Protein AF-A0A1Q6M699-F1 (afdb_monomer_lite)

Sequence (373 aa):
MNTDYIDGIIKIFITNIFIYTVFFRINNEEKSKIKIIIESFLASVLYICTKQYLNDNIFLKVLLSYIGQTIIQKCFQRDKKKSIIVSNLLANALVYTLYCISLFIELLPKILLNTKYQTIDLIITLLIETVMLTVIFRTRRVRYGVEFLKNKMDNDYFEIIVLNISALVIFAYCIYGSAPQYIITNSFVVLILSVIIMIIMIQKTLTLYYKQKLLAKNIEDYKSEIALKDAQIKSLSDEKYKISKLNHEFYNRQKALIHKVEEITSMNTEIADELDLSKQINDLTKEYTDKAQEIKTLDKLPTTGIVEIDDMFKYMQSECDSKKIQFNLKINGNIYHMINNKIPQSRLVTLIGDHLEMRLLQLILAIILSRVY

Structure (mmCIF, N/CA/C/O backbone):
data_AF-A0A1Q6M699-F1
#
_entry.id   AF-A0A1Q6M699-F1
#
loop_
_atom_site.group_PDB
_atom_site.id
_atom_site.type_symbol
_atom_site.label_atom_id
_atom_site.label_alt_id
_atom_site.label_comp_id
_atom_site.label_asym_id
_atom_site.label_entity_id
_atom_site.label_seq_id
_atom_site.pdbx_PDB_ins_code
_atom_site.Cartn_x
_atom_site.Cartn_y
_atom_site.Cartn_z
_atom_site.occupancy
_atom_site.B_iso_or_equiv
_atom_site.auth_seq_id
_atom_site.auth_comp_id
_atom_site.auth_asym_id
_atom_site.auth_atom_id
_atom_site.pdbx_PDB_model_num
ATOM 1 N N . MET A 1 1 ? 24.689 10.126 -40.852 1.00 51.88 1 MET A N 1
ATOM 2 C CA . MET A 1 1 ? 23.941 9.985 -39.584 1.00 51.88 1 MET A CA 1
ATOM 3 C C . MET A 1 1 ? 24.115 8.539 -39.156 1.00 51.88 1 MET A C 1
ATOM 5 O O . MET A 1 1 ? 23.747 7.671 -39.933 1.00 51.88 1 MET A O 1
ATOM 9 N N . ASN A 1 2 ? 24.819 8.283 -38.049 1.00 60.72 2 ASN A N 1
ATOM 10 C CA . ASN A 1 2 ? 25.231 6.925 -37.668 1.00 60.72 2 ASN A CA 1
ATOM 11 C C . ASN A 1 2 ? 23.986 6.041 -37.494 1.00 60.72 2 ASN A C 1
ATOM 13 O O . ASN A 1 2 ? 23.050 6.468 -36.814 1.00 60.72 2 ASN A O 1
ATOM 17 N N . THR A 1 3 ? 23.957 4.853 -38.101 1.00 66.56 3 THR A N 1
ATOM 18 C CA . THR A 1 3 ? 22.849 3.881 -37.994 1.00 66.56 3 THR A CA 1
ATOM 19 C C . THR A 1 3 ? 22.457 3.631 -36.534 1.00 66.56 3 THR A C 1
ATOM 21 O O . THR A 1 3 ? 21.278 3.650 -36.196 1.00 66.56 3 THR A O 1
ATOM 24 N N . ASP A 1 4 ? 23.442 3.612 -35.636 1.00 70.56 4 ASP A N 1
ATOM 25 C CA . ASP A 1 4 ? 23.266 3.450 -34.188 1.00 70.56 4 ASP A CA 1
ATOM 26 C C . ASP A 1 4 ? 22.433 4.563 -33.529 1.00 70.56 4 ASP A C 1
ATOM 28 O O . ASP A 1 4 ? 21.757 4.355 -32.517 1.00 70.56 4 ASP A O 1
ATOM 32 N N . TYR A 1 5 ? 22.476 5.780 -34.079 1.00 76.88 5 TYR A N 1
ATOM 33 C CA . TYR A 1 5 ? 21.707 6.907 -33.556 1.00 76.88 5 TYR A CA 1
ATOM 34 C C . TYR A 1 5 ? 20.224 6.777 -33.911 1.00 76.88 5 TYR A C 1
ATOM 36 O O . TYR A 1 5 ? 19.365 7.066 -33.076 1.00 76.88 5 TYR A O 1
ATOM 44 N N . ILE A 1 6 ? 19.937 6.309 -35.128 1.00 79.44 6 ILE A N 1
ATOM 45 C CA . ILE A 1 6 ? 18.578 6.052 -35.616 1.00 79.44 6 ILE A CA 1
ATOM 46 C C . ILE A 1 6 ? 17.965 4.887 -34.830 1.00 79.44 6 ILE A C 1
ATOM 48 O O . ILE A 1 6 ? 16.869 5.031 -34.286 1.00 79.44 6 ILE A O 1
ATOM 52 N N . ASP A 1 7 ? 18.713 3.796 -34.663 1.00 81.50 7 ASP A N 1
ATOM 53 C CA . ASP A 1 7 ? 18.290 2.616 -33.898 1.00 81.50 7 ASP A CA 1
ATOM 54 C C . ASP A 1 7 ? 17.991 2.962 -32.433 1.00 81.50 7 ASP A C 1
ATOM 56 O O . ASP A 1 7 ? 16.983 2.532 -31.864 1.00 81.50 7 ASP A O 1
ATOM 60 N N . GLY A 1 8 ? 18.816 3.825 -31.831 1.00 80.06 8 GLY A N 1
ATOM 61 C CA . GLY A 1 8 ? 18.573 4.350 -30.491 1.00 80.06 8 GLY A CA 1
ATOM 62 C C . GLY A 1 8 ? 17.248 5.110 -30.379 1.00 80.06 8 GLY A C 1
ATOM 63 O O . GLY A 1 8 ? 16.494 4.870 -29.437 1.00 80.06 8 GLY A O 1
ATOM 64 N N . ILE A 1 9 ? 16.943 6.000 -31.331 1.00 84.19 9 ILE A N 1
ATOM 65 C CA . ILE A 1 9 ? 15.691 6.780 -31.341 1.00 84.19 9 ILE A CA 1
ATOM 66 C C . ILE A 1 9 ? 14.475 5.863 -31.489 1.00 84.19 9 ILE A C 1
ATOM 68 O O . ILE A 1 9 ? 13.507 6.010 -30.738 1.00 84.19 9 ILE A O 1
ATOM 72 N N . ILE A 1 10 ? 14.538 4.908 -32.422 1.00 85.25 10 ILE A N 1
ATOM 73 C CA . ILE A 1 10 ? 13.4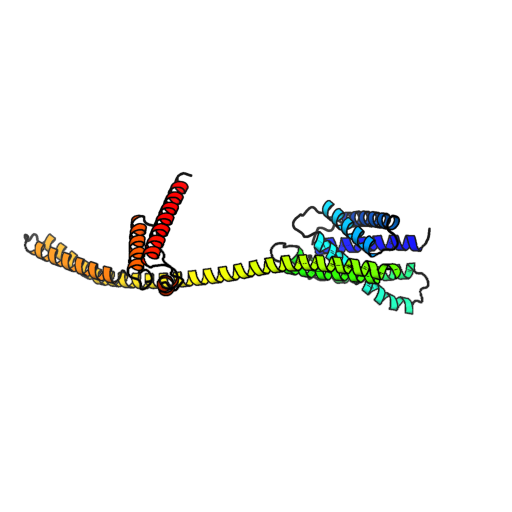63 3.941 -32.670 1.00 85.25 10 ILE A CA 1
ATOM 74 C C . ILE A 1 10 ? 13.169 3.146 -31.397 1.00 85.25 10 ILE A C 1
ATOM 76 O O . ILE A 1 10 ? 12.013 3.069 -30.976 1.00 85.25 10 ILE A O 1
ATOM 80 N N . LYS A 1 11 ? 14.214 2.633 -30.735 1.00 86.94 11 LYS A N 1
ATOM 81 C CA . LYS A 1 11 ? 14.083 1.910 -29.467 1.00 86.94 11 LYS A CA 1
ATOM 82 C C . LYS A 1 11 ? 13.366 2.743 -28.411 1.00 86.94 11 LYS A C 1
ATOM 84 O O . LYS A 1 11 ? 12.367 2.295 -27.866 1.00 86.94 11 LYS A O 1
ATOM 89 N N . ILE A 1 12 ? 13.842 3.960 -28.142 1.00 87.31 12 ILE A N 1
ATOM 90 C CA . ILE A 1 12 ? 13.275 4.828 -27.096 1.00 87.31 12 ILE A CA 1
ATOM 91 C C . ILE A 1 12 ? 11.797 5.118 -27.371 1.00 87.31 12 ILE A C 1
ATOM 93 O O . ILE A 1 12 ? 10.972 5.059 -26.461 1.00 87.31 12 ILE A O 1
ATOM 97 N N . PHE A 1 13 ? 11.452 5.404 -28.627 1.00 88.56 13 PHE A N 1
ATOM 98 C CA . PHE A 1 13 ? 10.076 5.672 -29.025 1.00 88.56 13 PHE A CA 1
ATOM 99 C C . PHE A 1 13 ? 9.157 4.468 -28.826 1.00 88.56 13 PHE A C 1
ATOM 101 O O . PHE A 1 13 ? 8.094 4.611 -28.221 1.00 88.56 13 PHE A O 1
ATOM 108 N N . ILE A 1 14 ? 9.581 3.280 -29.252 1.00 89.19 14 ILE A N 1
ATOM 109 C CA . ILE A 1 14 ? 8.788 2.056 -29.097 1.00 89.19 14 ILE A CA 1
ATOM 110 C C . ILE A 1 14 ? 8.664 1.663 -27.618 1.00 89.19 14 ILE A C 1
ATOM 112 O O . ILE A 1 14 ? 7.561 1.369 -27.156 1.00 89.19 14 ILE A O 1
ATOM 116 N N . THR A 1 15 ? 9.746 1.749 -26.839 1.00 89.25 15 THR A N 1
ATOM 117 C CA . THR A 1 15 ? 9.709 1.487 -25.393 1.00 89.25 15 THR A CA 1
ATOM 118 C C . THR A 1 15 ? 8.752 2.443 -24.674 1.00 89.25 15 THR A C 1
ATOM 120 O O . THR A 1 15 ? 7.958 2.002 -23.845 1.00 89.25 15 THR A O 1
ATOM 123 N N . ASN A 1 16 ? 8.744 3.736 -25.023 1.00 90.75 16 ASN A N 1
ATOM 124 C CA . ASN A 1 16 ? 7.780 4.686 -24.463 1.00 90.75 16 ASN A CA 1
ATOM 125 C C . ASN A 1 16 ? 6.332 4.316 -24.834 1.00 90.75 16 ASN A C 1
ATOM 127 O O . ASN A 1 16 ? 5.472 4.313 -23.953 1.00 90.75 16 ASN A O 1
ATOM 131 N N . ILE A 1 17 ? 6.061 3.909 -26.083 1.00 90.56 17 ILE A N 1
ATOM 132 C CA . ILE A 1 17 ? 4.732 3.414 -26.490 1.00 90.56 17 ILE A CA 1
ATOM 133 C C . ILE A 1 17 ? 4.290 2.236 -25.616 1.00 90.56 17 ILE A C 1
ATOM 135 O O . ILE A 1 17 ? 3.132 2.195 -25.181 1.00 90.56 17 ILE A O 1
ATOM 139 N N . PHE A 1 18 ? 5.188 1.293 -25.324 1.00 91.62 18 PHE A N 1
ATOM 140 C CA . PHE A 1 18 ? 4.887 0.173 -24.433 1.00 91.62 18 PHE A CA 1
ATOM 141 C C . PHE A 1 18 ? 4.589 0.639 -23.008 1.00 91.62 18 PHE A C 1
ATOM 143 O O . PHE A 1 18 ? 3.558 0.243 -22.462 1.00 91.62 18 PHE A O 1
ATOM 150 N N . ILE A 1 19 ? 5.405 1.532 -22.438 1.00 91.00 19 ILE A N 1
ATOM 151 C CA . ILE A 1 19 ? 5.210 2.069 -21.079 1.00 91.00 19 ILE A CA 1
ATOM 152 C C . ILE A 1 19 ? 3.838 2.735 -20.953 1.00 91.00 19 ILE A C 1
ATOM 154 O O . ILE A 1 19 ? 3.061 2.381 -20.065 1.00 91.00 19 ILE A O 1
ATOM 158 N N . TYR A 1 20 ? 3.487 3.639 -21.869 1.00 89.31 20 TYR A N 1
ATOM 159 C CA . TYR A 1 20 ? 2.192 4.320 -21.835 1.00 89.31 20 TYR A CA 1
ATOM 160 C C . TYR A 1 20 ? 1.025 3.355 -22.084 1.00 89.31 20 TYR A C 1
ATOM 162 O O . TYR A 1 20 ? -0.012 3.441 -21.423 1.00 89.31 20 TYR A O 1
ATOM 170 N N . THR A 1 21 ? 1.189 2.368 -22.970 1.00 88.31 21 THR A N 1
ATOM 171 C CA . THR A 1 21 ? 0.163 1.336 -23.194 1.00 88.31 21 THR A CA 1
ATOM 172 C C . THR A 1 21 ? -0.094 0.510 -21.932 1.00 88.31 21 THR A C 1
ATOM 174 O O . THR A 1 21 ? -1.255 0.268 -21.585 1.00 88.31 21 THR A O 1
ATOM 177 N N . VAL A 1 22 ? 0.969 0.095 -21.234 1.00 88.38 22 VAL A N 1
ATOM 178 C CA . VAL A 1 22 ? 0.886 -0.607 -19.946 1.00 88.38 22 VAL A CA 1
ATOM 179 C C . VAL A 1 22 ? 0.222 0.293 -18.902 1.00 88.38 22 VAL A C 1
ATOM 181 O O . VAL A 1 22 ? -0.727 -0.143 -18.252 1.00 88.38 22 VAL A O 1
ATOM 184 N N . PHE A 1 23 ? 0.637 1.556 -18.796 1.00 87.75 23 PHE A N 1
ATOM 185 C CA . PHE A 1 23 ? 0.105 2.529 -17.840 1.00 87.75 23 PHE A CA 1
ATOM 186 C C . PHE A 1 23 ? -1.418 2.707 -17.951 1.00 87.75 23 PHE A C 1
ATOM 188 O O . PHE A 1 23 ? -2.145 2.495 -16.976 1.00 87.75 23 PHE A O 1
ATOM 195 N N . PHE A 1 24 ? -1.932 3.024 -19.145 1.00 83.69 24 PHE A N 1
ATOM 196 C CA . PHE A 1 24 ? -3.375 3.200 -19.352 1.00 83.69 24 PHE A CA 1
ATOM 197 C C . PHE A 1 24 ? -4.156 1.903 -19.124 1.00 83.69 24 PHE A C 1
ATOM 199 O O . PHE A 1 24 ? -5.284 1.925 -18.624 1.00 83.69 24 PHE A O 1
ATOM 206 N N . ARG A 1 25 ? -3.560 0.754 -19.470 1.00 82.94 25 ARG A N 1
ATOM 207 C CA . ARG A 1 25 ? -4.189 -0.559 -19.296 1.00 82.94 25 ARG A CA 1
ATOM 208 C C . ARG A 1 25 ? -4.312 -0.940 -17.824 1.00 82.94 25 ARG A C 1
ATOM 210 O O . ARG A 1 25 ? -5.385 -1.373 -17.413 1.00 82.94 25 ARG A O 1
ATOM 217 N N . ILE A 1 26 ? -3.248 -0.753 -17.048 1.00 83.56 26 ILE A N 1
ATOM 218 C CA . ILE A 1 26 ? -3.215 -1.019 -15.607 1.00 83.56 26 ILE A CA 1
ATOM 219 C C . ILE A 1 26 ? -4.223 -0.125 -14.870 1.00 83.56 26 ILE A C 1
ATOM 221 O O . ILE A 1 26 ? -4.931 -0.609 -13.987 1.00 83.56 26 ILE A O 1
ATOM 225 N N . ASN A 1 27 ? -4.363 1.134 -15.290 1.00 78.62 27 ASN A N 1
ATOM 226 C CA . ASN A 1 27 ? -5.304 2.085 -14.699 1.00 78.62 27 ASN A CA 1
ATOM 227 C C . ASN A 1 27 ? -6.757 1.941 -15.181 1.00 78.62 27 ASN A C 1
ATOM 229 O O . ASN A 1 27 ? -7.629 2.639 -14.665 1.00 78.62 27 ASN A O 1
ATOM 233 N N . ASN A 1 28 ? -7.054 1.042 -16.126 1.00 76.44 28 ASN A N 1
ATOM 234 C CA . ASN A 1 28 ? -8.383 0.881 -16.732 1.00 76.44 28 ASN A CA 1
ATOM 235 C C . ASN A 1 28 ? -8.992 2.203 -17.240 1.00 76.44 28 ASN A C 1
ATOM 237 O O . ASN A 1 28 ? -10.164 2.487 -16.996 1.00 76.44 28 ASN A O 1
ATOM 241 N N . GLU A 1 29 ? -8.187 3.042 -17.886 1.00 70.56 29 GLU A N 1
ATOM 242 C CA . GLU A 1 29 ? -8.665 4.285 -18.499 1.00 70.56 29 GLU A CA 1
ATOM 243 C C . GLU A 1 29 ? -9.020 4.077 -19.971 1.00 70.56 29 GLU A C 1
ATOM 245 O O . GLU A 1 29 ? -8.479 3.189 -20.641 1.00 70.56 29 GLU A O 1
ATOM 250 N N . GLU A 1 30 ? -9.954 4.886 -20.477 1.00 63.41 30 GLU A N 1
ATOM 251 C CA . GLU A 1 30 ? -10.364 4.814 -21.876 1.00 63.41 30 GLU A CA 1
ATOM 252 C C . GLU A 1 30 ? -9.170 5.062 -22.802 1.00 63.41 30 GLU A C 1
ATOM 254 O O . GLU A 1 30 ? -8.515 6.108 -22.782 1.00 63.41 30 GLU A O 1
ATOM 259 N N . LYS A 1 31 ? -8.888 4.056 -23.632 1.00 61.72 31 LYS A N 1
ATOM 260 C CA . LYS A 1 31 ? -7.754 4.032 -24.553 1.00 61.72 31 LYS A CA 1
ATOM 261 C C . LYS A 1 31 ? -7.980 4.975 -25.727 1.00 61.72 31 LYS A C 1
ATOM 263 O O . LYS A 1 31 ? -8.307 4.538 -26.830 1.00 61.72 31 LYS A O 1
ATOM 268 N N . SER A 1 32 ? -7.713 6.258 -25.552 1.00 71.81 32 SER A N 1
ATOM 269 C CA . SER A 1 32 ? -7.477 7.114 -26.714 1.00 71.81 32 SER A CA 1
ATOM 270 C C . SER A 1 32 ? -6.082 6.815 -27.274 1.00 71.81 32 SER A C 1
ATOM 272 O O . SER A 1 32 ? -5.084 7.299 -26.745 1.00 71.81 32 SER A O 1
ATOM 274 N N . LYS A 1 33 ? -6.014 6.011 -28.348 1.00 77.88 33 LYS A N 1
ATOM 275 C CA . LYS A 1 33 ? -4.760 5.661 -29.052 1.00 77.88 33 LYS A CA 1
ATOM 276 C C . LYS A 1 33 ? -3.923 6.903 -29.396 1.00 77.88 33 LYS A C 1
ATOM 278 O O . LYS A 1 33 ? -2.704 6.864 -29.314 1.00 77.88 33 LYS A O 1
ATOM 283 N N . ILE A 1 34 ? -4.596 8.012 -29.708 1.00 79.50 34 ILE A N 1
ATOM 284 C CA . ILE A 1 34 ? -3.983 9.309 -30.021 1.00 79.50 34 ILE A CA 1
ATOM 285 C C . ILE A 1 34 ? -3.213 9.878 -28.818 1.00 79.50 34 ILE A C 1
ATOM 287 O O . ILE A 1 34 ? -2.086 10.328 -28.993 1.00 79.50 34 ILE A O 1
ATOM 291 N N . LYS A 1 35 ? -3.761 9.809 -27.593 1.00 81.19 35 LYS A N 1
ATOM 292 C CA . LYS A 1 35 ? -3.060 10.307 -26.394 1.00 81.19 35 LYS A CA 1
ATOM 293 C C . LYS A 1 35 ? -1.784 9.520 -26.118 1.00 81.19 35 LYS A C 1
ATOM 295 O O . LYS A 1 35 ? -0.752 10.132 -25.889 1.00 81.19 35 LYS A O 1
ATOM 300 N N . ILE A 1 36 ? -1.829 8.190 -26.245 1.00 85.38 36 ILE A N 1
ATOM 301 C CA . ILE A 1 36 ? -0.649 7.326 -26.065 1.00 85.38 36 ILE A CA 1
ATOM 302 C C . ILE A 1 36 ? 0.476 7.745 -27.015 1.00 85.38 36 ILE A C 1
ATOM 304 O O . ILE A 1 36 ? 1.623 7.864 -26.594 1.00 85.38 36 ILE A O 1
ATOM 308 N N . ILE A 1 37 ? 0.151 7.991 -28.287 1.00 86.94 37 ILE A N 1
ATOM 309 C CA . ILE A 1 37 ? 1.139 8.388 -29.297 1.00 86.94 37 ILE A CA 1
ATOM 310 C C . ILE A 1 37 ? 1.732 9.766 -28.970 1.00 86.94 37 ILE A C 1
ATOM 312 O O . ILE A 1 37 ? 2.950 9.921 -29.016 1.00 86.94 37 ILE A O 1
ATOM 316 N N . ILE A 1 38 ? 0.898 10.744 -28.597 1.00 87.38 38 ILE A N 1
ATOM 317 C CA . ILE A 1 38 ? 1.351 12.099 -28.238 1.00 87.38 38 ILE A CA 1
ATOM 318 C C . ILE A 1 38 ? 2.252 12.067 -26.997 1.00 87.38 38 ILE A C 1
ATOM 320 O O . ILE A 1 38 ? 3.333 12.653 -27.007 1.00 87.38 38 ILE A O 1
ATOM 324 N N . GLU A 1 39 ? 1.839 11.360 -25.944 1.00 86.44 39 GLU A N 1
ATOM 325 C CA . GLU A 1 39 ? 2.613 11.229 -24.705 1.00 86.44 39 GLU A CA 1
ATOM 326 C C . GLU A 1 39 ? 3.952 10.523 -24.951 1.00 86.44 39 GLU A C 1
ATOM 328 O O . GLU A 1 39 ? 4.990 10.980 -24.471 1.00 86.44 39 GLU A O 1
ATOM 333 N N . SER A 1 40 ? 3.953 9.469 -25.775 1.00 88.50 40 SER A N 1
ATOM 334 C CA . SER A 1 40 ? 5.175 8.746 -26.150 1.00 88.50 40 SER A CA 1
ATOM 335 C C . SER A 1 40 ? 6.132 9.619 -26.957 1.00 88.50 40 SER A C 1
ATOM 337 O O . SER A 1 40 ? 7.338 9.589 -26.723 1.00 88.50 40 SER A O 1
ATOM 339 N N . PHE A 1 41 ? 5.606 10.428 -27.879 1.00 89.31 41 PHE A N 1
ATOM 340 C CA . PHE A 1 41 ? 6.406 11.369 -28.656 1.00 89.31 41 PHE A CA 1
ATOM 341 C C . PHE A 1 41 ? 7.055 12.430 -27.759 1.00 89.31 41 PHE A C 1
ATOM 343 O O . PHE A 1 41 ? 8.269 12.620 -27.821 1.00 89.31 41 PHE A O 1
ATOM 350 N N . LEU A 1 42 ? 6.277 13.061 -26.871 1.00 88.44 42 LEU A N 1
ATOM 351 C CA . LEU A 1 42 ? 6.786 14.045 -25.909 1.00 88.44 42 LEU A CA 1
ATOM 352 C C . LEU A 1 42 ? 7.867 13.444 -24.999 1.00 88.44 42 LEU A C 1
ATOM 354 O O . LEU A 1 42 ? 8.921 14.052 -24.813 1.00 88.44 42 LEU A O 1
ATOM 358 N N . ALA A 1 43 ? 7.645 12.235 -24.478 1.00 87.94 43 ALA A N 1
ATOM 359 C CA . ALA A 1 43 ? 8.619 11.543 -23.638 1.00 87.94 43 ALA A CA 1
ATOM 360 C C . ALA A 1 43 ? 9.913 11.203 -24.394 1.00 87.94 43 ALA A C 1
ATOM 362 O O . ALA A 1 43 ? 11.005 11.343 -23.841 1.00 87.94 43 ALA A O 1
ATOM 363 N N . SER A 1 44 ? 9.818 10.804 -25.665 1.00 88.19 44 SER A N 1
ATOM 364 C CA . SER A 1 44 ? 10.993 10.533 -26.498 1.00 88.19 44 SER A CA 1
ATOM 365 C C . SER A 1 44 ? 11.789 11.791 -26.821 1.00 88.19 44 SER A C 1
ATOM 367 O O . SER A 1 44 ? 13.017 11.751 -26.766 1.00 88.19 44 SER A O 1
ATOM 369 N N . VAL A 1 45 ? 11.118 12.912 -27.106 1.00 86.25 45 VAL A N 1
ATOM 370 C CA . VAL A 1 45 ? 11.788 14.206 -27.306 1.00 86.25 45 VAL A CA 1
ATOM 371 C C . VAL A 1 45 ? 12.530 14.614 -26.037 1.00 86.25 45 VAL A C 1
ATOM 373 O O . VAL A 1 45 ? 13.718 14.924 -26.109 1.00 86.25 45 VAL A O 1
ATOM 376 N N . LEU A 1 46 ? 11.879 14.526 -24.870 1.00 85.38 46 LEU A N 1
ATOM 377 C CA . LEU A 1 46 ? 12.536 14.782 -23.587 1.00 85.38 46 LEU A CA 1
ATOM 378 C C . LEU A 1 46 ? 13.768 13.892 -23.411 1.00 85.38 46 LEU A C 1
ATOM 380 O O . LEU A 1 46 ? 14.843 14.405 -23.116 1.00 85.38 46 LEU A O 1
ATOM 384 N N . TYR A 1 47 ? 13.656 12.584 -23.655 1.00 84.19 47 TYR A N 1
ATOM 385 C CA . TYR A 1 47 ? 14.793 11.672 -23.532 1.00 84.19 47 TYR A CA 1
ATOM 386 C C . TYR A 1 47 ? 15.956 12.071 -24.456 1.00 84.19 47 TYR A C 1
ATOM 388 O O . TYR A 1 47 ? 17.106 12.101 -24.016 1.00 84.19 47 TYR A O 1
ATOM 396 N N . ILE A 1 48 ? 15.688 12.414 -25.719 1.00 83.56 48 ILE A N 1
ATOM 397 C CA . ILE A 1 48 ? 16.728 12.835 -26.672 1.00 83.56 48 ILE A CA 1
ATOM 398 C C . ILE A 1 48 ? 17.418 14.116 -26.192 1.00 83.56 48 ILE A C 1
ATOM 400 O O . ILE A 1 48 ? 18.648 14.172 -26.210 1.00 83.56 48 ILE A O 1
ATOM 404 N N . CYS A 1 49 ? 16.661 15.095 -25.688 1.00 80.50 49 CYS A N 1
ATOM 405 C CA . CYS A 1 49 ? 17.232 16.294 -25.075 1.00 80.50 49 CYS A CA 1
ATOM 406 C C . CYS A 1 49 ? 18.146 15.917 -23.900 1.00 80.50 49 CYS A C 1
ATOM 408 O O . CYS A 1 49 ? 19.299 16.333 -23.854 1.00 80.50 49 CYS A O 1
ATOM 410 N N . THR A 1 50 ? 17.693 15.049 -22.988 1.00 78.06 50 THR A N 1
ATOM 411 C CA . THR A 1 50 ? 18.530 14.609 -21.855 1.00 78.06 50 THR A CA 1
ATOM 412 C C . THR A 1 50 ? 19.789 13.864 -22.298 1.00 78.06 50 THR A C 1
ATOM 414 O O . THR A 1 50 ? 20.836 14.023 -21.680 1.00 78.06 50 THR A O 1
ATOM 417 N N . LYS A 1 51 ? 19.728 13.105 -23.401 1.00 77.19 51 LYS A N 1
ATOM 418 C CA . LYS A 1 51 ? 20.883 12.414 -23.989 1.00 77.19 51 LYS A CA 1
ATOM 419 C C . LYS A 1 51 ? 21.932 13.389 -24.535 1.00 77.19 51 LYS A C 1
ATOM 421 O O . LYS A 1 51 ? 23.103 13.032 -24.533 1.00 77.19 51 LYS A O 1
ATOM 426 N N . GLN A 1 52 ? 21.536 14.575 -25.003 1.00 76.75 52 GLN A N 1
ATOM 427 C CA . GLN A 1 52 ? 22.473 15.594 -25.493 1.00 76.75 52 GLN A CA 1
ATOM 428 C C . GLN A 1 52 ? 23.214 16.309 -24.355 1.00 76.75 52 GLN A C 1
ATOM 430 O O . GLN A 1 52 ? 24.379 16.651 -24.521 1.00 76.75 52 GLN A O 1
ATOM 435 N N . TYR A 1 53 ? 22.561 16.513 -23.205 1.00 72.81 53 TYR A N 1
ATOM 436 C CA . TYR A 1 53 ? 23.148 17.222 -22.059 1.00 72.81 53 TYR A CA 1
ATOM 437 C C . TYR A 1 53 ? 23.877 16.311 -21.060 1.00 72.81 53 TYR A C 1
ATOM 439 O O . TYR A 1 53 ? 24.751 16.778 -20.333 1.00 72.81 53 TYR A O 1
ATOM 447 N N . LEU A 1 54 ? 23.513 15.028 -20.983 1.00 69.88 54 LEU A N 1
ATOM 448 C CA . LEU A 1 54 ? 24.091 14.070 -20.040 1.00 69.88 54 LEU A CA 1
ATOM 449 C C . LEU A 1 54 ? 25.041 13.104 -20.764 1.00 69.88 54 LEU A C 1
ATOM 451 O O . LEU A 1 54 ? 24.633 12.430 -21.715 1.00 69.88 54 LEU A O 1
ATOM 455 N N . ASN A 1 55 ? 26.269 12.970 -20.240 1.00 66.19 55 ASN A N 1
ATOM 456 C CA . ASN A 1 55 ? 27.252 11.936 -20.614 1.00 66.19 55 ASN A CA 1
ATOM 457 C C . ASN A 1 55 ? 26.648 10.514 -20.555 1.00 66.19 55 ASN A C 1
ATOM 459 O O . ASN A 1 55 ? 25.499 10.327 -20.162 1.00 66.19 55 ASN A O 1
ATOM 463 N N . ASP A 1 56 ? 27.407 9.470 -20.898 1.00 69.81 56 ASP A N 1
ATOM 464 C CA . ASP A 1 56 ? 26.965 8.058 -20.949 1.00 69.81 56 ASP A CA 1
ATOM 465 C C . ASP A 1 56 ? 26.466 7.431 -19.623 1.00 69.81 56 ASP A C 1
ATOM 467 O O . ASP A 1 56 ? 26.288 6.219 -19.515 1.00 69.81 56 ASP A O 1
ATOM 471 N N . ASN A 1 57 ? 26.138 8.245 -18.617 1.00 77.12 57 ASN A N 1
ATOM 472 C CA . ASN A 1 57 ? 25.471 7.815 -17.400 1.00 77.12 57 ASN A CA 1
ATOM 473 C C . ASN A 1 57 ? 23.990 7.458 -17.653 1.00 77.12 57 ASN A C 1
ATOM 475 O O . ASN A 1 57 ? 23.101 8.313 -17.697 1.00 77.12 57 ASN A O 1
ATOM 479 N N . ILE A 1 58 ? 23.730 6.159 -17.791 1.00 78.56 58 ILE A N 1
ATOM 480 C CA . ILE A 1 58 ? 22.398 5.587 -18.029 1.00 78.56 58 ILE A CA 1
ATOM 481 C C . ILE A 1 58 ? 21.452 5.787 -16.843 1.00 78.56 58 ILE A C 1
ATOM 483 O O . ILE A 1 58 ? 20.268 6.041 -17.058 1.00 78.56 58 ILE A O 1
ATOM 487 N N . PHE A 1 59 ? 21.956 5.752 -15.608 1.00 78.56 59 PHE A N 1
ATOM 488 C CA . PHE A 1 59 ? 21.130 5.932 -14.414 1.00 78.56 59 PHE A CA 1
ATOM 489 C C . PHE A 1 59 ? 20.444 7.306 -14.400 1.00 78.56 59 PHE A C 1
ATOM 491 O O . PHE A 1 59 ? 19.228 7.395 -14.231 1.00 78.56 59 PHE A O 1
ATOM 498 N N . LEU A 1 60 ? 21.205 8.376 -14.655 1.00 79.56 60 LEU A N 1
ATOM 499 C CA . LEU A 1 60 ? 20.662 9.738 -14.707 1.00 79.56 60 LEU A CA 1
ATOM 500 C C . LEU A 1 60 ? 19.656 9.916 -15.850 1.00 79.56 60 LEU A C 1
ATOM 502 O O . LEU A 1 60 ? 18.630 10.570 -15.662 1.00 79.56 60 LEU A O 1
ATOM 506 N N . LYS A 1 61 ? 19.912 9.296 -17.010 1.00 82.62 61 LYS A N 1
ATOM 507 C CA . LYS A 1 61 ? 18.993 9.322 -18.160 1.00 82.62 61 LYS A CA 1
ATOM 508 C C . LYS A 1 61 ? 17.658 8.661 -17.815 1.00 82.62 61 LYS A C 1
ATOM 510 O O . LYS A 1 61 ? 16.609 9.257 -18.047 1.00 82.62 61 LYS A O 1
ATOM 515 N N . VAL A 1 62 ? 17.686 7.473 -17.205 1.00 83.44 62 VAL A N 1
ATOM 516 C CA . VAL A 1 62 ? 16.469 6.759 -16.785 1.00 83.44 62 VAL A CA 1
ATOM 517 C C . VAL A 1 62 ? 15.710 7.558 -15.724 1.00 83.44 62 VAL A C 1
ATOM 519 O O . VAL A 1 62 ? 14.511 7.781 -15.885 1.00 83.44 62 VAL A O 1
ATOM 522 N N . LEU A 1 63 ? 16.393 8.074 -14.696 1.00 84.00 63 LEU A N 1
ATOM 523 C CA . LEU A 1 63 ? 15.767 8.862 -13.629 1.00 84.00 63 LEU A CA 1
ATOM 524 C C . LEU A 1 63 ? 15.059 10.113 -14.174 1.00 84.00 63 LEU A C 1
ATOM 526 O O . LEU A 1 63 ? 13.895 10.363 -13.858 1.00 84.00 63 LEU A O 1
ATOM 530 N N . LEU A 1 64 ? 15.742 10.886 -15.021 1.00 84.62 64 LEU A N 1
ATOM 531 C CA . LEU A 1 64 ? 15.192 12.118 -15.578 1.00 84.62 64 LEU A CA 1
ATOM 532 C C . LEU A 1 64 ? 14.048 11.833 -16.560 1.00 84.62 64 LEU A C 1
ATOM 534 O O . LEU A 1 64 ? 13.040 12.542 -16.552 1.00 84.62 64 LEU A O 1
ATOM 538 N N . SER A 1 65 ? 14.156 10.755 -17.344 1.00 85.56 65 SER A N 1
ATOM 539 C CA . SER A 1 65 ? 13.076 10.303 -18.225 1.00 85.56 65 SER A CA 1
ATOM 540 C C . SER A 1 65 ? 11.831 9.875 -17.446 1.00 85.56 65 SER A C 1
ATOM 542 O O . SER A 1 65 ? 10.725 10.260 -17.815 1.00 85.56 65 SER A O 1
ATOM 544 N N . TYR A 1 66 ? 12.000 9.179 -16.318 1.00 87.62 66 TYR A N 1
ATOM 545 C CA . TYR A 1 66 ? 10.901 8.789 -15.442 1.00 87.62 66 TYR A CA 1
ATOM 546 C C . TYR A 1 66 ? 10.194 10.016 -14.855 1.00 87.62 66 TYR A C 1
ATOM 548 O O . TYR A 1 66 ? 8.969 10.123 -14.933 1.00 87.62 66 TYR A O 1
ATOM 556 N N . ILE A 1 67 ? 10.954 10.984 -14.326 1.00 86.50 67 ILE A N 1
ATOM 557 C CA . ILE A 1 67 ? 10.397 12.241 -13.805 1.00 86.50 67 ILE A CA 1
ATOM 558 C C . ILE A 1 67 ? 9.615 12.962 -14.914 1.00 86.50 67 ILE A C 1
ATOM 560 O O . ILE A 1 67 ? 8.455 13.323 -14.711 1.00 86.50 67 ILE A O 1
ATOM 564 N N . GLY A 1 68 ? 10.194 13.093 -16.111 1.00 86.38 68 GLY A N 1
ATOM 565 C CA . GLY A 1 68 ? 9.525 13.690 -17.269 1.00 86.38 68 GLY A CA 1
ATOM 566 C C . GLY A 1 68 ? 8.221 12.979 -17.649 1.00 86.38 68 GLY A C 1
ATOM 567 O O . GLY A 1 68 ? 7.189 13.633 -17.805 1.00 86.38 68 GLY A O 1
ATOM 568 N N . GLN A 1 69 ? 8.229 11.644 -17.714 1.00 88.75 69 GLN A N 1
ATOM 569 C CA . GLN A 1 69 ? 7.035 10.838 -17.989 1.00 88.75 69 GLN A CA 1
ATOM 570 C C . GLN A 1 69 ? 5.933 11.080 -16.950 1.00 88.75 69 GLN A C 1
ATOM 572 O O . GLN A 1 69 ? 4.777 11.261 -17.330 1.00 88.75 69 GLN A O 1
ATOM 577 N N . THR A 1 70 ? 6.272 11.140 -15.653 1.00 87.06 70 THR A N 1
ATOM 578 C CA . THR A 1 70 ? 5.272 11.392 -14.597 1.00 87.06 70 THR A CA 1
ATOM 579 C C . THR A 1 70 ? 4.630 12.776 -14.713 1.00 87.06 70 THR A C 1
ATOM 581 O O . THR A 1 70 ? 3.431 12.914 -14.463 1.00 87.06 70 THR A O 1
ATOM 584 N N . ILE A 1 71 ? 5.393 13.796 -15.126 1.00 87.19 71 ILE A N 1
ATOM 585 C CA . ILE A 1 71 ? 4.878 15.152 -15.366 1.00 87.19 71 ILE A CA 1
ATOM 586 C C . ILE A 1 71 ? 3.922 15.141 -16.560 1.00 87.19 71 ILE A C 1
ATOM 588 O O . ILE A 1 71 ? 2.802 15.635 -16.439 1.00 87.19 71 ILE A O 1
ATOM 592 N N . ILE A 1 72 ? 4.325 14.526 -17.680 1.00 87.06 72 ILE A N 1
ATOM 593 C CA . ILE A 1 72 ? 3.479 14.389 -18.875 1.00 87.06 72 ILE A CA 1
ATOM 594 C C . ILE A 1 72 ? 2.158 13.697 -18.512 1.00 87.06 72 ILE A C 1
ATOM 596 O O . ILE A 1 72 ? 1.091 14.232 -18.800 1.00 87.06 72 ILE A O 1
ATOM 600 N N . GLN A 1 73 ? 2.206 12.562 -17.811 1.00 85.50 73 GLN A N 1
ATOM 601 C CA . GLN A 1 73 ? 0.999 11.825 -17.412 1.00 85.50 73 GLN A CA 1
ATOM 602 C C . GLN A 1 73 ? 0.082 12.674 -16.534 1.00 85.50 73 GLN A C 1
ATOM 604 O O . GLN A 1 73 ? -1.124 12.732 -16.762 1.00 85.50 73 GLN A O 1
ATOM 609 N N . LYS A 1 74 ? 0.649 13.413 -15.576 1.00 83.38 74 LYS A N 1
ATOM 610 C CA . LYS A 1 74 ? -0.125 14.297 -14.699 1.00 83.38 74 LYS A CA 1
ATOM 611 C C . LYS A 1 74 ? -0.840 15.419 -15.461 1.00 83.38 74 LYS A C 1
ATOM 613 O O . LYS A 1 74 ? -1.912 15.833 -15.030 1.00 83.38 74 LYS A O 1
ATOM 618 N N . CYS A 1 75 ? -0.283 15.892 -16.576 1.00 81.00 75 CYS A N 1
ATOM 619 C CA . CYS A 1 75 ? -0.912 16.910 -17.422 1.00 81.00 75 CYS A CA 1
ATOM 620 C C . CYS A 1 75 ? -2.084 16.364 -18.253 1.00 81.00 75 CYS A C 1
ATOM 622 O O . CYS A 1 75 ? -3.054 17.083 -18.486 1.00 81.00 75 CYS A O 1
ATOM 624 N N . PHE A 1 76 ? -2.013 15.109 -18.704 1.00 75.88 76 PHE A N 1
ATOM 625 C CA . PHE A 1 76 ? -3.020 14.511 -19.593 1.00 75.88 76 PHE A CA 1
ATOM 626 C C . PHE A 1 76 ? -4.151 13.775 -18.854 1.00 75.88 76 PHE A C 1
ATOM 628 O O . PHE A 1 76 ? -5.217 13.524 -19.432 1.00 75.88 76 PHE A O 1
ATOM 635 N N . GLN A 1 77 ? -3.954 13.445 -17.576 1.00 74.00 77 GLN A N 1
ATOM 636 C CA . GLN A 1 77 ? -4.883 12.632 -16.797 1.00 74.00 77 GLN A CA 1
ATOM 637 C C . GLN A 1 77 ? -5.919 13.491 -16.055 1.00 74.00 77 GLN A C 1
ATOM 639 O O . GLN A 1 77 ? -5.588 14.402 -15.297 1.00 74.00 77 GLN A O 1
ATOM 644 N N . ARG A 1 78 ? -7.208 13.193 -16.276 1.00 59.38 78 ARG A N 1
ATOM 645 C CA . ARG A 1 78 ? -8.341 13.940 -15.691 1.00 59.38 78 ARG A CA 1
ATOM 646 C C . ARG A 1 78 ? -8.737 13.470 -14.288 1.00 59.38 78 ARG A C 1
ATOM 648 O O . ARG A 1 78 ? -9.359 14.236 -13.556 1.00 59.38 78 ARG A O 1
ATOM 655 N N . ASP A 1 79 ? -8.396 12.239 -13.911 1.00 62.81 79 ASP A N 1
ATOM 656 C CA . ASP A 1 79 ? -8.931 11.592 -12.710 1.00 62.81 79 ASP A CA 1
ATOM 657 C C . ASP A 1 79 ? -7.895 11.546 -11.570 1.00 62.81 79 ASP A C 1
ATOM 659 O O . ASP A 1 79 ? -6.900 10.824 -11.625 1.00 62.81 79 ASP A O 1
ATOM 663 N N . LYS A 1 80 ? -8.110 12.344 -10.514 1.00 60.00 80 LYS A N 1
ATOM 664 C CA . LYS A 1 80 ? -7.132 12.569 -9.423 1.00 60.00 80 LYS A CA 1
ATOM 665 C C . LYS A 1 80 ? -7.040 11.424 -8.406 1.00 60.00 80 LYS A C 1
ATOM 667 O O . LYS A 1 80 ? -6.212 11.480 -7.494 1.00 60.00 80 LYS A O 1
ATOM 672 N N . LYS A 1 81 ? -7.911 10.414 -8.502 1.00 59.12 81 LYS A N 1
ATOM 673 C CA . LYS A 1 81 ? -8.030 9.364 -7.478 1.00 59.12 81 LYS A CA 1
ATOM 674 C C . LYS A 1 81 ? -6.920 8.305 -7.550 1.00 59.12 81 LYS A C 1
ATOM 676 O O . LYS A 1 81 ? -6.585 7.736 -6.514 1.00 59.12 81 LYS A O 1
ATOM 681 N N . LYS A 1 82 ? -6.307 8.078 -8.718 1.00 68.62 82 LYS A N 1
ATOM 682 C CA . LYS A 1 82 ? -5.297 7.021 -8.926 1.00 68.62 82 LYS A CA 1
ATOM 683 C C . LYS A 1 82 ? -3.873 7.504 -8.647 1.00 68.62 82 LYS A C 1
ATOM 685 O O . LYS A 1 82 ? -3.531 8.665 -8.875 1.00 68.62 82 LYS A O 1
ATOM 690 N N . SER A 1 83 ? -3.025 6.603 -8.151 1.00 74.38 83 SER A N 1
ATOM 691 C CA . SER A 1 83 ? -1.606 6.882 -7.899 1.00 74.38 83 SER A CA 1
ATOM 692 C C . SER A 1 83 ? -0.815 6.836 -9.211 1.00 74.38 83 SER A C 1
ATOM 694 O O . SER A 1 83 ? -0.370 5.774 -9.650 1.00 74.38 83 SER A O 1
ATOM 696 N N . ILE A 1 84 ? -0.662 7.996 -9.862 1.00 82.06 84 ILE A N 1
ATOM 697 C CA . ILE A 1 84 ? 0.077 8.144 -11.133 1.00 82.06 84 ILE A CA 1
ATOM 698 C C . ILE A 1 84 ? 1.523 7.658 -10.975 1.00 82.06 84 ILE A C 1
ATOM 700 O O . ILE A 1 84 ? 2.016 6.903 -11.805 1.00 82.06 84 ILE A O 1
ATOM 704 N N . ILE A 1 85 ? 2.173 8.029 -9.868 1.00 81.94 85 ILE A N 1
ATOM 705 C CA . ILE A 1 85 ? 3.576 7.697 -9.584 1.00 81.94 85 ILE A CA 1
ATOM 706 C C . ILE A 1 85 ? 3.766 6.176 -9.518 1.00 81.94 85 ILE A C 1
ATOM 708 O O . ILE A 1 85 ? 4.612 5.634 -10.223 1.00 81.94 85 ILE A O 1
ATOM 712 N N . VAL A 1 86 ? 2.950 5.472 -8.727 1.00 80.44 86 VAL A N 1
ATOM 713 C CA . VAL A 1 86 ? 3.080 4.013 -8.574 1.00 80.44 86 VAL A CA 1
ATOM 714 C C . VAL A 1 86 ? 2.729 3.287 -9.865 1.00 80.44 86 VAL A C 1
ATOM 716 O O . VAL A 1 86 ? 3.425 2.354 -10.256 1.00 80.44 86 VAL A O 1
ATOM 719 N N . SER A 1 87 ? 1.696 3.750 -10.567 1.00 84.81 87 SER A N 1
ATOM 720 C CA . SER A 1 87 ? 1.291 3.159 -11.844 1.00 84.81 87 SER A CA 1
ATOM 721 C C . SER A 1 87 ? 2.372 3.313 -12.915 1.00 84.81 87 SER A C 1
ATOM 723 O O . SER A 1 87 ? 2.621 2.375 -13.671 1.00 84.81 87 SER A O 1
ATOM 725 N N . ASN A 1 8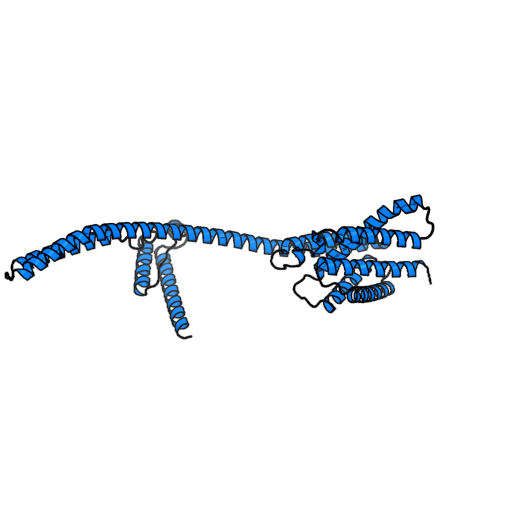8 ? 3.039 4.471 -12.970 1.00 88.69 88 ASN A N 1
ATOM 726 C CA . ASN A 1 88 ? 4.123 4.711 -13.919 1.00 88.69 88 ASN A CA 1
ATOM 727 C C . ASN A 1 88 ? 5.371 3.893 -13.584 1.00 88.69 88 ASN A C 1
ATOM 729 O O . ASN A 1 88 ? 6.006 3.337 -14.480 1.00 88.69 88 ASN A O 1
ATOM 733 N N . LEU A 1 89 ? 5.716 3.795 -12.297 1.00 87.38 89 LEU A N 1
ATOM 734 C CA . LEU A 1 89 ? 6.854 2.996 -11.849 1.00 87.38 89 LEU A CA 1
ATOM 735 C C . LEU A 1 89 ? 6.641 1.510 -12.163 1.00 87.38 89 LEU A C 1
ATOM 737 O O . LEU A 1 89 ? 7.541 0.855 -12.683 1.00 87.38 89 LEU A O 1
ATOM 741 N N . LEU A 1 90 ? 5.431 1.002 -11.916 1.00 88.19 90 LEU A N 1
ATOM 742 C CA . LEU A 1 90 ? 5.046 -0.368 -12.244 1.00 88.19 90 LEU A CA 1
ATOM 743 C C . LEU A 1 90 ? 5.098 -0.630 -13.754 1.00 88.19 90 LEU A C 1
ATOM 745 O O . LEU A 1 90 ? 5.589 -1.673 -14.181 1.00 88.19 90 LEU A O 1
ATOM 749 N N . ALA A 1 91 ? 4.614 0.315 -14.567 1.00 90.06 91 ALA A N 1
ATOM 750 C CA . ALA A 1 91 ? 4.670 0.205 -16.020 1.00 90.06 91 ALA A CA 1
ATOM 751 C C . ALA A 1 91 ? 6.118 0.144 -16.532 1.00 90.06 91 ALA A C 1
ATOM 753 O O . ALA A 1 91 ? 6.443 -0.737 -17.323 1.00 90.06 91 ALA A O 1
ATOM 754 N N . ASN A 1 92 ? 6.994 1.019 -16.029 1.00 90.69 92 ASN A N 1
ATOM 755 C CA . ASN A 1 92 ? 8.420 1.008 -16.362 1.00 90.69 92 ASN A CA 1
ATOM 756 C C . ASN A 1 92 ? 9.093 -0.313 -15.958 1.00 90.69 92 ASN A C 1
ATOM 758 O O . ASN A 1 92 ? 9.779 -0.925 -16.772 1.00 90.69 92 ASN A O 1
ATOM 762 N N . ALA A 1 93 ? 8.861 -0.792 -14.732 1.00 90.06 93 ALA A N 1
ATOM 763 C CA . ALA A 1 93 ? 9.426 -2.055 -14.259 1.00 90.06 93 ALA A CA 1
ATOM 764 C C . ALA A 1 93 ? 8.970 -3.255 -15.111 1.00 90.06 93 ALA A C 1
ATOM 766 O O . ALA A 1 93 ? 9.779 -4.117 -15.460 1.00 90.06 93 ALA A O 1
ATOM 767 N N . LEU A 1 94 ? 7.691 -3.302 -15.492 1.00 90.75 94 LEU A N 1
ATOM 768 C CA . LEU A 1 94 ? 7.153 -4.362 -16.344 1.00 90.75 94 LEU A CA 1
ATOM 769 C C . LEU A 1 94 ? 7.767 -4.326 -17.750 1.00 90.75 94 LEU A C 1
ATOM 771 O O . LEU A 1 94 ? 8.180 -5.362 -18.260 1.00 90.75 94 LEU A O 1
ATOM 775 N N . VAL A 1 95 ? 7.865 -3.151 -18.373 1.00 92.25 95 VAL A N 1
ATOM 776 C CA . VAL A 1 95 ? 8.447 -3.030 -19.720 1.00 92.25 95 VAL A CA 1
ATOM 777 C C . VAL A 1 95 ? 9.934 -3.383 -19.706 1.00 92.25 95 VAL A C 1
ATOM 779 O O . VAL A 1 95 ? 10.365 -4.220 -20.490 1.00 92.25 95 VAL A O 1
ATOM 782 N N . TYR A 1 96 ? 10.723 -2.855 -18.765 1.00 90.06 96 TYR A N 1
ATOM 783 C CA . TYR A 1 96 ? 12.154 -3.175 -18.711 1.00 90.06 96 TYR A CA 1
ATOM 784 C C . TYR A 1 96 ? 12.441 -4.646 -18.389 1.00 90.06 96 TYR A C 1
ATOM 786 O O . TYR A 1 96 ? 13.393 -5.208 -18.927 1.00 90.06 96 TYR A O 1
ATOM 794 N N . THR A 1 97 ? 11.617 -5.304 -17.568 1.00 87.88 97 THR A N 1
ATOM 795 C CA . THR A 1 97 ? 11.769 -6.751 -17.323 1.00 87.88 97 THR A CA 1
ATOM 796 C C . THR A 1 97 ? 11.469 -7.574 -18.564 1.00 87.88 97 THR A C 1
ATOM 798 O O . THR A 1 97 ? 12.244 -8.473 -18.890 1.00 87.88 97 THR A O 1
ATOM 801 N N . LEU A 1 98 ? 10.397 -7.251 -19.289 1.00 90.81 98 LEU A N 1
ATOM 802 C CA . LEU A 1 98 ? 10.084 -7.917 -20.552 1.00 90.81 98 LEU A CA 1
ATOM 803 C C . LEU A 1 98 ? 11.142 -7.660 -21.615 1.00 90.81 98 LEU A C 1
ATOM 805 O O . LEU A 1 98 ? 11.492 -8.589 -22.337 1.00 90.81 98 LEU A O 1
ATOM 809 N N . TYR A 1 99 ? 11.695 -6.453 -21.678 1.00 90.44 99 TYR A N 1
ATOM 810 C CA . TYR A 1 99 ? 12.802 -6.137 -22.570 1.00 90.44 99 TYR A CA 1
ATOM 811 C C . TYR A 1 99 ? 14.036 -7.002 -22.263 1.00 90.44 99 TYR A C 1
ATOM 813 O O . TYR A 1 99 ? 14.593 -7.617 -23.169 1.00 90.44 99 TYR A O 1
ATOM 821 N N . CYS A 1 100 ? 14.425 -7.141 -20.988 1.00 86.62 100 CYS A N 1
ATOM 822 C CA . CYS A 1 100 ? 15.522 -8.033 -20.591 1.00 86.62 100 CYS A CA 1
ATOM 823 C C . CYS A 1 100 ? 15.246 -9.495 -20.966 1.00 86.62 100 CYS A C 1
ATOM 825 O O . CYS A 1 100 ? 16.119 -10.163 -21.510 1.00 86.62 100 CYS A O 1
ATOM 827 N N . ILE A 1 101 ? 14.031 -9.995 -20.717 1.00 89.12 101 ILE A N 1
ATOM 828 C CA . ILE A 1 101 ? 13.634 -11.358 -21.106 1.00 89.12 101 ILE A CA 1
ATOM 829 C C . ILE A 1 101 ? 13.681 -11.521 -22.630 1.00 89.12 101 ILE A C 1
ATOM 831 O O . ILE A 1 101 ? 14.143 -12.545 -23.127 1.00 89.12 101 ILE A O 1
ATOM 835 N N . SER A 1 102 ? 13.251 -10.502 -23.374 1.00 90.38 102 SER A N 1
ATOM 836 C CA . SER A 1 102 ? 13.264 -10.508 -24.837 1.00 90.38 102 SER A CA 1
ATOM 837 C C . SER A 1 102 ? 14.689 -10.589 -25.376 1.00 90.38 102 SER A C 1
ATOM 839 O O . SER A 1 102 ? 14.927 -11.398 -26.264 1.00 90.38 102 SER A O 1
ATOM 841 N N . LEU A 1 103 ? 15.649 -9.876 -24.770 1.00 87.06 103 LEU A N 1
ATOM 842 C CA . LEU A 1 103 ? 17.075 -10.002 -25.100 1.00 87.06 103 LEU A CA 1
ATOM 843 C C . LEU A 1 103 ? 17.607 -11.425 -24.878 1.00 87.06 103 LEU A C 1
ATOM 845 O O . LEU A 1 103 ? 18.368 -11.932 -25.698 1.00 87.06 103 LEU A O 1
ATOM 849 N N . PHE A 1 104 ? 17.204 -12.096 -23.793 1.00 85.94 104 PHE A N 1
ATOM 850 C CA . PHE A 1 104 ? 17.595 -13.492 -23.564 1.00 85.94 104 PHE A CA 1
ATOM 851 C C . PHE A 1 104 ? 17.004 -14.437 -24.612 1.00 85.94 104 PHE A C 1
ATOM 853 O O . PHE A 1 104 ? 17.684 -15.355 -25.063 1.00 85.94 104 PHE A O 1
ATOM 860 N N . ILE A 1 105 ? 15.749 -14.223 -25.009 1.00 87.75 105 ILE A N 1
ATOM 861 C CA . ILE A 1 105 ? 15.086 -15.050 -26.023 1.00 87.75 105 ILE A CA 1
ATOM 862 C C . ILE A 1 105 ? 15.684 -14.793 -27.407 1.00 87.75 105 ILE A C 1
ATOM 864 O O . ILE A 1 105 ? 15.852 -15.748 -28.158 1.00 87.75 105 ILE A O 1
ATOM 868 N N . GLU A 1 106 ? 16.047 -13.546 -27.725 1.00 87.38 106 GLU A N 1
ATOM 869 C CA . GLU A 1 106 ? 16.685 -13.132 -28.985 1.00 87.38 106 GLU A CA 1
ATOM 870 C C . GLU A 1 106 ? 18.015 -13.862 -29.248 1.00 87.38 106 GLU A C 1
ATOM 872 O O . GLU A 1 106 ? 18.388 -14.075 -30.402 1.00 87.38 106 GLU A O 1
ATOM 877 N N . LEU A 1 107 ? 18.701 -14.348 -28.205 1.00 82.62 107 LEU A N 1
ATOM 878 C CA . LEU A 1 107 ? 19.919 -15.153 -28.366 1.00 82.62 107 LEU A CA 1
ATOM 879 C C . LEU A 1 107 ? 19.687 -16.403 -29.234 1.00 82.62 107 LEU A C 1
ATOM 881 O O . LEU A 1 107 ? 20.569 -16.780 -30.004 1.00 82.62 107 LEU A O 1
ATOM 885 N N . LEU A 1 108 ? 18.504 -17.025 -29.160 1.00 83.06 108 LEU A N 1
ATOM 886 C CA . LEU A 1 108 ? 18.159 -18.205 -29.961 1.00 83.06 108 LEU A CA 1
ATOM 887 C C . LEU A 1 108 ? 18.066 -17.903 -31.471 1.00 83.06 108 LEU A C 1
ATOM 889 O O . LEU A 1 108 ? 18.801 -18.535 -32.235 1.00 83.06 108 LEU A O 1
ATOM 893 N N . PRO A 1 109 ? 17.220 -16.961 -31.946 1.00 80.81 109 PRO A N 1
ATOM 894 C CA . PRO A 1 109 ? 17.171 -16.602 -33.357 1.00 80.81 109 PRO A CA 1
ATOM 895 C C . PRO A 1 109 ? 18.496 -16.020 -33.849 1.00 80.81 109 PRO A C 1
ATOM 897 O O . PRO A 1 109 ? 18.853 -16.277 -34.992 1.00 80.81 109 PRO A O 1
ATOM 900 N N . LYS A 1 110 ? 19.266 -15.319 -33.008 1.00 81.12 110 LYS A N 1
ATOM 901 C CA . LYS A 1 110 ? 20.582 -14.792 -33.388 1.00 81.12 110 LYS A CA 1
ATOM 902 C C . LYS A 1 110 ? 21.586 -15.892 -33.739 1.00 81.12 110 LYS A C 1
ATOM 904 O O . LYS A 1 110 ? 22.250 -15.810 -34.771 1.00 81.12 110 LYS A O 1
ATOM 909 N N . ILE A 1 111 ? 21.660 -16.947 -32.922 1.00 79.75 111 ILE A N 1
ATOM 910 C CA . ILE A 1 111 ? 22.503 -18.121 -33.207 1.00 79.75 111 ILE A CA 1
ATOM 911 C C . ILE A 1 111 ? 22.010 -18.846 -34.470 1.00 79.75 111 ILE A C 1
ATOM 913 O O . ILE A 1 111 ? 22.821 -19.292 -35.278 1.00 79.75 111 ILE A O 1
ATOM 917 N N . LEU A 1 112 ? 20.690 -18.945 -34.657 1.00 77.69 112 LEU A N 1
ATOM 918 C CA . LEU A 1 112 ? 20.082 -19.726 -35.739 1.00 77.69 112 LEU A CA 1
ATOM 919 C C . LEU A 1 112 ? 20.125 -19.023 -37.109 1.00 77.69 112 LEU A C 1
ATOM 921 O O . LEU A 1 112 ? 20.287 -19.682 -38.132 1.00 77.69 112 LEU A O 1
ATOM 925 N N . LEU A 1 113 ? 19.981 -17.695 -37.135 1.00 74.19 113 LEU A N 1
ATOM 926 C CA . LEU A 1 113 ? 19.924 -16.873 -38.351 1.00 74.19 113 LEU A CA 1
ATOM 927 C C . LEU A 1 113 ? 21.273 -16.228 -38.710 1.00 74.19 113 LEU A C 1
ATOM 929 O O . LEU A 1 113 ? 21.397 -15.666 -39.797 1.00 74.19 113 LEU A O 1
ATOM 933 N N . ASN A 1 114 ? 22.274 -16.305 -37.822 1.00 73.06 114 ASN A N 1
ATOM 934 C CA . ASN A 1 114 ? 23.615 -15.732 -37.992 1.00 73.06 114 ASN A CA 1
ATOM 935 C C . ASN A 1 114 ? 23.583 -14.273 -38.498 1.00 73.06 114 ASN A C 1
ATOM 937 O O . ASN A 1 114 ? 24.277 -13.891 -39.448 1.00 73.06 114 ASN A O 1
ATOM 941 N N . THR A 1 115 ? 22.707 -13.464 -37.899 1.00 70.75 115 THR A N 1
ATOM 942 C CA . THR A 1 115 ? 22.486 -12.069 -38.284 1.00 70.75 115 THR A CA 1
ATOM 943 C C . THR A 1 115 ? 23.717 -11.224 -37.960 1.00 70.75 115 THR A C 1
ATOM 945 O O . THR A 1 115 ? 24.235 -11.233 -36.847 1.00 70.75 115 THR A O 1
ATOM 948 N N . LYS A 1 116 ? 24.209 -10.470 -38.953 1.00 68.00 116 LYS A N 1
ATOM 949 C CA . LYS A 1 116 ? 25.348 -9.544 -38.785 1.00 68.00 116 LYS A CA 1
ATOM 950 C C . LYS A 1 116 ? 24.926 -8.102 -38.486 1.00 68.00 116 LYS A C 1
ATOM 952 O O . LYS A 1 116 ? 25.767 -7.293 -38.108 1.00 68.00 116 LYS A O 1
ATOM 957 N N . TYR A 1 117 ? 23.652 -7.765 -38.691 1.00 78.06 117 TYR A N 1
ATOM 958 C CA . TYR A 1 117 ? 23.155 -6.392 -38.611 1.00 78.06 117 TYR A CA 1
ATOM 959 C C . TYR A 1 117 ? 22.470 -6.120 -37.270 1.00 78.06 117 TYR A C 1
ATOM 961 O O . TYR A 1 117 ? 21.411 -6.677 -36.988 1.00 78.06 117 TYR A O 1
ATOM 969 N N . GLN A 1 118 ? 23.027 -5.187 -36.496 1.00 78.12 118 GLN A N 1
ATOM 970 C CA . GLN A 1 118 ? 22.518 -4.775 -35.182 1.00 78.12 118 GLN A CA 1
ATOM 971 C C . GLN A 1 118 ? 21.069 -4.256 -35.218 1.00 78.12 118 GLN A C 1
ATOM 973 O O . GLN A 1 118 ? 20.304 -4.468 -34.280 1.00 78.12 118 GLN A O 1
ATOM 978 N N . THR A 1 119 ? 20.662 -3.620 -36.317 1.00 82.00 119 THR A N 1
ATOM 979 C CA . THR A 1 119 ? 19.287 -3.140 -36.506 1.00 82.00 119 THR A CA 1
ATOM 980 C C . THR A 1 119 ? 18.276 -4.288 -36.592 1.00 82.00 119 THR A C 1
ATOM 982 O O . THR A 1 119 ? 17.157 -4.163 -36.100 1.00 82.00 119 THR A O 1
ATOM 985 N N . ILE A 1 120 ? 18.657 -5.425 -37.189 1.00 82.50 120 ILE A N 1
ATOM 986 C CA . ILE A 1 120 ? 17.779 -6.600 -37.315 1.00 82.50 120 ILE A CA 1
ATOM 987 C C . ILE A 1 120 ? 17.576 -7.247 -35.943 1.00 82.50 120 ILE A C 1
ATOM 989 O O . ILE A 1 120 ? 16.439 -7.527 -35.571 1.00 82.50 120 ILE A O 1
ATOM 993 N N . ASP A 1 121 ? 18.656 -7.399 -35.177 1.00 83.88 121 ASP A N 1
ATOM 994 C CA . ASP A 1 121 ? 18.637 -7.894 -33.795 1.00 83.88 121 ASP A CA 1
ATOM 995 C C . ASP A 1 121 ? 17.678 -7.056 -32.923 1.00 83.88 121 ASP A C 1
ATOM 997 O O . ASP A 1 121 ? 16.778 -7.578 -32.259 1.00 83.88 121 ASP A O 1
ATOM 1001 N N . LEU A 1 122 ? 17.772 -5.724 -33.028 1.00 85.38 122 LEU A N 1
ATOM 1002 C CA . LEU A 1 122 ? 16.895 -4.793 -32.316 1.00 85.38 122 LEU A CA 1
ATOM 1003 C C . LEU A 1 122 ? 15.416 -4.945 -32.704 1.00 85.38 122 LEU A C 1
ATOM 1005 O O . LEU A 1 122 ? 14.548 -4.948 -31.830 1.00 85.38 122 LEU A O 1
ATOM 1009 N N . ILE A 1 123 ? 15.117 -5.086 -33.998 1.00 87.38 123 ILE A N 1
ATOM 1010 C CA . ILE A 1 123 ? 13.744 -5.292 -34.485 1.00 87.38 123 ILE A CA 1
ATOM 1011 C C . ILE A 1 123 ? 13.177 -6.616 -33.960 1.00 87.38 123 ILE A C 1
ATOM 1013 O O . ILE A 1 123 ? 12.027 -6.648 -33.516 1.00 87.38 123 ILE A O 1
ATOM 1017 N N . ILE A 1 124 ? 13.970 -7.691 -33.971 1.00 86.38 124 ILE A N 1
ATOM 1018 C CA . ILE A 1 124 ? 13.559 -9.004 -33.458 1.00 86.38 124 ILE A CA 1
ATOM 1019 C C . ILE A 1 124 ? 13.236 -8.911 -31.963 1.00 86.38 124 ILE A C 1
ATOM 1021 O O . ILE A 1 124 ? 12.163 -9.360 -31.553 1.00 86.38 124 ILE A O 1
ATOM 1025 N N . THR A 1 125 ? 14.095 -8.272 -31.161 1.00 89.12 125 THR A N 1
ATOM 1026 C CA . THR A 1 125 ? 13.838 -8.085 -29.723 1.00 89.12 125 THR A CA 1
ATOM 1027 C C . THR A 1 125 ? 12.545 -7.316 -29.459 1.00 89.12 125 THR A C 1
ATOM 1029 O O . THR A 1 125 ? 11.724 -7.755 -28.652 1.00 89.12 125 THR A O 1
ATOM 1032 N N . LEU A 1 126 ? 12.302 -6.212 -30.171 1.00 89.12 126 LEU A N 1
ATOM 1033 C CA . LEU A 1 126 ? 11.073 -5.427 -29.997 1.00 89.12 126 LEU A CA 1
ATOM 1034 C C . LEU A 1 126 ? 9.815 -6.197 -30.437 1.00 89.12 126 LEU A C 1
ATOM 1036 O O . LEU A 1 126 ? 8.735 -6.022 -29.861 1.00 89.12 126 LEU A O 1
ATOM 1040 N N . LEU A 1 127 ? 9.933 -7.075 -31.436 1.00 89.69 127 LEU A N 1
ATOM 1041 C CA . LEU A 1 127 ? 8.835 -7.934 -31.882 1.00 89.69 127 LEU A CA 1
ATOM 1042 C C . LEU A 1 127 ? 8.494 -8.982 -30.814 1.00 89.69 127 LEU A C 1
ATOM 1044 O O . LEU A 1 127 ? 7.319 -9.136 -30.467 1.00 89.69 127 LEU A O 1
ATOM 1048 N N . ILE A 1 128 ? 9.504 -9.645 -30.241 1.00 90.38 128 ILE A N 1
ATOM 1049 C CA . ILE A 1 128 ? 9.334 -10.598 -29.131 1.00 90.38 128 ILE A CA 1
ATOM 1050 C C . ILE A 1 128 ? 8.645 -9.914 -27.942 1.00 90.38 128 ILE A C 1
ATOM 1052 O O . ILE A 1 128 ? 7.655 -10.433 -27.415 1.00 90.38 128 ILE A O 1
ATOM 1056 N N . GLU A 1 129 ? 9.101 -8.717 -27.571 1.00 92.19 129 GLU A N 1
ATOM 1057 C CA . GLU A 1 129 ? 8.522 -7.934 -26.477 1.00 92.19 129 GLU A CA 1
ATOM 1058 C C . GLU A 1 129 ? 7.040 -7.603 -26.732 1.00 92.19 129 GLU A C 1
ATOM 1060 O O . GLU A 1 129 ? 6.187 -7.768 -25.853 1.00 92.19 129 GLU A O 1
ATOM 1065 N N . THR A 1 130 ? 6.699 -7.220 -27.969 1.00 90.69 130 THR A N 1
ATOM 1066 C CA . THR A 1 130 ? 5.315 -6.935 -28.384 1.00 90.69 130 THR A CA 1
ATOM 1067 C C . THR A 1 130 ? 4.406 -8.157 -28.217 1.00 90.69 130 THR A C 1
ATOM 1069 O O . THR A 1 130 ? 3.271 -8.044 -27.730 1.00 90.69 130 THR A O 1
ATOM 1072 N N . VAL A 1 131 ? 4.891 -9.342 -28.603 1.00 90.69 131 VAL A N 1
ATOM 1073 C CA . VAL A 1 131 ? 4.149 -10.602 -28.453 1.00 90.69 131 VAL A CA 1
ATOM 1074 C C . VAL A 1 131 ? 3.912 -10.900 -26.972 1.00 90.69 131 VAL A C 1
ATOM 1076 O O . VAL A 1 131 ? 2.773 -11.168 -26.579 1.00 90.69 131 VAL A O 1
ATOM 1079 N N . MET A 1 132 ? 4.941 -10.775 -26.130 1.00 88.44 132 MET A N 1
ATOM 1080 C CA . MET A 1 132 ? 4.823 -11.003 -24.686 1.00 88.44 132 MET A CA 1
ATOM 1081 C C . MET A 1 132 ? 3.832 -10.046 -24.011 1.00 88.44 132 MET A C 1
ATOM 1083 O O . MET A 1 132 ? 2.956 -10.492 -23.262 1.00 88.44 132 MET A O 1
ATOM 1087 N N . LEU A 1 133 ? 3.902 -8.747 -24.318 1.00 88.56 133 LEU A N 1
ATOM 1088 C CA . LEU A 1 133 ? 2.952 -7.752 -23.806 1.00 88.56 133 LEU A CA 1
ATOM 1089 C C . LEU A 1 133 ? 1.508 -8.093 -24.193 1.00 88.56 133 LEU A C 1
ATOM 1091 O O . LEU A 1 133 ? 0.592 -8.003 -23.368 1.00 88.56 133 LEU A O 1
ATOM 1095 N N . THR A 1 134 ? 1.295 -8.546 -25.431 1.00 85.94 134 THR A N 1
ATOM 1096 C CA . THR A 1 134 ? -0.031 -8.945 -25.922 1.00 85.94 134 THR A CA 1
ATOM 1097 C C . THR A 1 134 ? -0.588 -10.140 -25.142 1.00 85.94 134 THR A C 1
ATOM 1099 O O . THR A 1 134 ? -1.769 -10.141 -24.776 1.00 85.94 134 THR A O 1
ATOM 1102 N N . VAL A 1 135 ? 0.254 -11.131 -24.826 1.00 85.81 135 VAL A N 1
ATOM 1103 C CA . VAL A 1 135 ? -0.124 -12.292 -24.001 1.00 85.81 135 VAL A CA 1
ATOM 1104 C C . VAL A 1 135 ? -0.515 -11.854 -22.587 1.00 85.81 135 VAL A C 1
ATOM 1106 O O . VAL A 1 135 ? -1.586 -12.228 -22.103 1.00 85.81 135 VAL A O 1
ATOM 1109 N N . ILE A 1 136 ? 0.283 -10.997 -21.944 1.00 84.62 136 ILE A N 1
ATOM 1110 C CA . ILE A 1 136 ? 0.002 -10.496 -20.587 1.00 84.62 136 ILE A CA 1
ATOM 1111 C C . ILE A 1 136 ? -1.338 -9.752 -20.544 1.00 84.62 136 ILE A C 1
ATOM 1113 O O . ILE A 1 136 ? -2.176 -10.012 -19.673 1.00 84.62 136 ILE A O 1
ATOM 1117 N N . PHE A 1 137 ? -1.598 -8.885 -21.524 1.00 81.38 137 PHE A N 1
ATOM 1118 C CA . PHE A 1 137 ? -2.834 -8.101 -21.600 1.00 81.38 137 PHE A CA 1
ATOM 1119 C C . PHE A 1 137 ? -4.096 -8.905 -21.923 1.00 81.38 137 PHE A C 1
ATOM 1121 O O . PHE A 1 137 ? -5.206 -8.373 -21.754 1.00 81.38 137 PHE A O 1
ATOM 1128 N N . ARG A 1 138 ? -3.956 -10.159 -22.373 1.00 78.94 138 ARG A N 1
ATOM 1129 C CA . ARG A 1 138 ? -5.075 -11.089 -22.584 1.00 78.94 138 ARG A CA 1
ATOM 1130 C C . ARG A 1 138 ? -5.632 -11.629 -21.262 1.00 78.94 138 ARG A C 1
ATOM 1132 O O . ARG A 1 138 ? -6.804 -12.004 -21.205 1.00 78.94 138 ARG A O 1
ATOM 1139 N N . THR A 1 139 ? -4.839 -11.625 -20.192 1.00 77.69 139 THR A N 1
ATOM 1140 C CA . THR A 1 139 ? -5.235 -12.150 -18.879 1.00 77.69 139 THR A CA 1
ATOM 1141 C C . THR A 1 139 ? -6.365 -11.320 -18.260 1.00 77.69 139 THR A C 1
ATOM 1143 O O . THR A 1 139 ? -6.282 -10.092 -18.195 1.00 77.69 139 THR A O 1
ATOM 1146 N N . ARG A 1 140 ? -7.414 -11.982 -17.737 1.00 63.56 140 ARG A N 1
ATOM 1147 C CA . ARG A 1 140 ? -8.591 -11.315 -17.130 1.00 63.56 140 ARG A CA 1
ATOM 1148 C C . ARG A 1 140 ? -8.207 -10.308 -16.032 1.00 63.56 140 ARG A C 1
ATOM 1150 O O . ARG A 1 140 ? -8.823 -9.253 -15.953 1.00 63.56 140 ARG A O 1
ATOM 1157 N N . ARG A 1 141 ? -7.152 -10.606 -15.260 1.00 64.25 141 ARG A N 1
ATOM 1158 C CA . ARG A 1 141 ? -6.625 -9.766 -14.165 1.00 64.25 141 ARG A CA 1
ATOM 11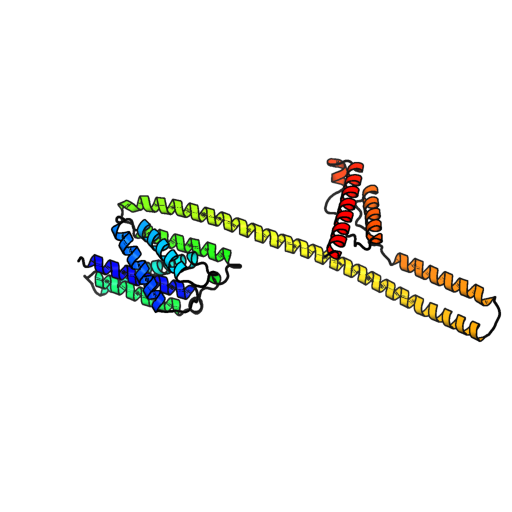59 C C . ARG A 1 141 ? -6.055 -8.414 -14.613 1.00 64.25 141 ARG A C 1
ATOM 1161 O O . ARG A 1 141 ? -6.116 -7.463 -13.855 1.00 64.25 141 ARG A O 1
ATOM 1168 N N . VAL A 1 142 ? -5.509 -8.321 -15.828 1.00 67.12 142 VAL A N 1
ATOM 1169 C CA . VAL A 1 142 ? -4.905 -7.083 -16.368 1.00 67.12 142 VAL A CA 1
ATOM 1170 C C . VAL A 1 142 ? -5.839 -6.407 -17.378 1.00 67.12 142 VAL A C 1
ATOM 1172 O O . VAL A 1 142 ? -5.772 -5.199 -17.598 1.00 67.12 142 VAL A O 1
ATOM 1175 N N . ARG A 1 143 ? -6.764 -7.168 -17.983 1.00 61.16 143 ARG A N 1
ATOM 1176 C CA . ARG A 1 143 ? -7.724 -6.666 -18.979 1.00 61.16 143 ARG A CA 1
ATOM 1177 C C . ARG A 1 143 ? -8.620 -5.546 -18.447 1.00 61.16 143 ARG A C 1
ATOM 1179 O O . ARG A 1 143 ? -8.919 -4.638 -19.220 1.00 61.16 143 ARG A O 1
ATOM 1186 N N . TYR A 1 144 ? -9.013 -5.623 -17.175 1.00 65.75 144 TYR A N 1
ATOM 1187 C CA . TYR A 1 144 ? -9.902 -4.664 -16.506 1.00 65.75 144 TYR A CA 1
ATOM 1188 C C . TYR A 1 144 ? -9.160 -3.719 -15.549 1.00 65.75 144 TYR A C 1
ATOM 1190 O O . TYR A 1 144 ? -9.779 -3.100 -14.681 1.00 65.75 144 TYR A O 1
ATOM 1198 N N . GLY A 1 145 ? -7.838 -3.616 -15.700 1.00 69.06 145 GLY A N 1
ATOM 1199 C CA . GLY A 1 145 ? -6.950 -2.896 -14.797 1.00 69.06 145 GLY A CA 1
ATOM 1200 C C . GLY A 1 145 ? -6.767 -3.570 -13.444 1.00 69.06 145 GLY A C 1
ATOM 1201 O O . GLY A 1 145 ? -7.473 -4.505 -13.071 1.00 69.06 145 GLY A O 1
ATOM 1202 N N . VAL A 1 146 ? -5.780 -3.071 -12.719 1.00 74.19 146 VAL A N 1
ATOM 1203 C CA . VAL A 1 146 ? -5.284 -3.674 -11.490 1.00 74.19 146 VAL A CA 1
ATOM 1204 C C . VAL A 1 146 ? -6.045 -3.109 -10.294 1.00 74.19 146 VAL A C 1
ATOM 1206 O O . VAL A 1 146 ? -6.070 -1.902 -10.067 1.00 74.19 146 VAL A O 1
ATOM 1209 N N . GLU A 1 147 ? -6.692 -3.992 -9.537 1.00 69.31 147 GLU A N 1
ATOM 1210 C CA . GLU A 1 147 ? -7.651 -3.628 -8.487 1.00 69.31 147 GLU A CA 1
ATOM 1211 C C . GLU A 1 147 ? -7.030 -2.797 -7.357 1.00 69.31 147 GLU A C 1
ATOM 1213 O O . GLU A 1 147 ? -7.631 -1.814 -6.921 1.00 69.31 147 GLU A O 1
ATOM 1218 N N . PHE A 1 148 ? -5.784 -3.089 -6.964 1.00 69.06 148 PHE A N 1
ATOM 1219 C CA . PHE A 1 148 ? -5.110 -2.339 -5.898 1.00 69.06 148 PHE A CA 1
ATOM 1220 C C . PHE A 1 148 ? -4.758 -0.891 -6.264 1.00 69.06 148 PHE A C 1
ATOM 1222 O O . PHE A 1 148 ? -4.555 -0.077 -5.372 1.00 69.06 148 PHE A O 1
ATOM 1229 N N . LEU A 1 149 ? -4.738 -0.540 -7.554 1.00 68.06 149 LEU A N 1
ATOM 1230 C CA . LEU A 1 149 ? -4.511 0.837 -8.010 1.00 68.06 149 LEU A CA 1
ATOM 1231 C C . LEU A 1 149 ? -5.809 1.652 -8.122 1.00 68.06 149 LEU A C 1
ATOM 1233 O O . LEU A 1 149 ? -5.751 2.868 -8.308 1.00 68.06 149 LEU A O 1
ATOM 1237 N N . LYS A 1 150 ? -6.981 1.006 -8.009 1.00 65.12 150 LYS A N 1
ATOM 1238 C CA . LYS A 1 150 ? -8.294 1.668 -8.095 1.00 65.12 150 LYS A CA 1
ATOM 1239 C C . LYS A 1 150 ? -8.735 2.277 -6.762 1.00 65.12 150 LYS A C 1
ATOM 1241 O O . LYS A 1 150 ? -9.271 3.382 -6.764 1.00 65.12 150 LYS A O 1
ATOM 1246 N N . ASN A 1 151 ? -8.479 1.590 -5.646 1.00 61.59 151 ASN A N 1
ATOM 1247 C CA . ASN A 1 151 ? -8.945 1.993 -4.316 1.00 61.59 151 ASN A CA 1
ATOM 1248 C C . ASN A 1 151 ? -7.777 2.391 -3.410 1.00 61.59 151 ASN A C 1
ATOM 1250 O O . ASN A 1 151 ? -7.083 1.545 -2.855 1.00 61.59 151 ASN A O 1
ATOM 1254 N N . LYS A 1 152 ? -7.609 3.704 -3.226 1.00 57.50 152 LYS A N 1
ATOM 1255 C CA . LYS A 1 152 ? -6.537 4.306 -2.419 1.00 57.50 152 LYS A CA 1
ATOM 1256 C C . LYS A 1 152 ? -6.690 4.102 -0.904 1.00 57.50 152 LYS A C 1
ATOM 1258 O O . LYS A 1 152 ? -5.744 4.356 -0.181 1.00 57.50 152 LYS A O 1
ATOM 1263 N N . MET A 1 153 ? -7.878 3.726 -0.420 1.00 49.84 153 MET A N 1
ATOM 1264 C CA . MET A 1 153 ? -8.164 3.656 1.023 1.00 49.84 153 MET A CA 1
ATOM 1265 C C . MET A 1 153 ? -7.899 2.283 1.655 1.00 49.84 153 MET A C 1
ATOM 1267 O O . MET A 1 153 ? -7.594 2.239 2.841 1.00 49.84 153 MET A O 1
ATOM 1271 N N . ASP A 1 154 ? -7.937 1.194 0.877 1.00 53.25 154 ASP A N 1
ATOM 1272 C CA . ASP A 1 154 ? -7.851 -0.173 1.425 1.00 53.25 154 ASP A CA 1
ATOM 1273 C C . ASP A 1 154 ? -6.537 -0.900 1.092 1.00 53.25 154 ASP A C 1
ATOM 1275 O O . ASP A 1 154 ? -6.233 -1.927 1.693 1.00 53.25 154 ASP A O 1
ATOM 1279 N N . ASN A 1 155 ? -5.734 -0.387 0.150 1.00 62.25 155 ASN A N 1
ATOM 1280 C CA . ASN A 1 155 ? -4.598 -1.121 -0.430 1.00 62.25 155 ASN A CA 1
ATOM 1281 C C . ASN A 1 155 ? -3.212 -0.497 -0.197 1.00 62.25 155 ASN A C 1
ATOM 1283 O O . ASN A 1 155 ? -2.260 -0.831 -0.907 1.00 62.25 155 ASN A O 1
ATOM 1287 N N . ASP A 1 156 ? -3.061 0.333 0.840 1.00 66.69 156 ASP A N 1
ATOM 1288 C CA . ASP A 1 156 ? -1.784 0.975 1.197 1.00 66.69 156 ASP A CA 1
ATOM 1289 C C . ASP A 1 156 ? -0.618 -0.033 1.306 1.00 66.69 156 ASP A C 1
ATOM 1291 O O . ASP A 1 156 ? 0.504 0.268 0.903 1.00 66.69 156 ASP A O 1
ATOM 1295 N N . TYR A 1 157 ? -0.871 -1.255 1.797 1.00 68.06 157 TYR A N 1
ATOM 1296 C CA . TYR A 1 157 ? 0.167 -2.285 1.952 1.00 68.06 157 TYR A CA 1
ATOM 1297 C C . TYR A 1 157 ? 0.672 -2.824 0.607 1.00 68.06 157 TYR A C 1
ATOM 1299 O O . TYR A 1 157 ? 1.878 -2.939 0.381 1.00 68.06 157 TYR A O 1
ATOM 1307 N N . PHE A 1 158 ? -0.249 -3.106 -0.317 1.00 68.38 158 PHE A N 1
ATOM 1308 C CA . PHE A 1 158 ? 0.094 -3.555 -1.663 1.00 68.38 158 PHE A CA 1
ATOM 1309 C C . PHE A 1 158 ? 0.771 -2.445 -2.466 1.00 68.38 158 PHE A C 1
ATOM 1311 O O . PHE A 1 158 ? 1.733 -2.724 -3.178 1.00 68.38 158 PHE A O 1
ATOM 1318 N N . GLU A 1 159 ? 0.334 -1.191 -2.314 1.00 70.62 159 GLU A N 1
ATOM 1319 C CA . GLU A 1 159 ? 0.979 -0.044 -2.959 1.00 70.62 159 GLU A CA 1
ATOM 1320 C C . GLU A 1 159 ? 2.446 0.088 -2.515 1.00 70.62 159 GLU A C 1
ATOM 1322 O O . GLU A 1 159 ? 3.332 0.248 -3.358 1.00 70.62 159 GLU A O 1
ATOM 1327 N N . ILE A 1 160 ? 2.724 -0.057 -1.212 1.00 74.19 160 ILE A N 1
ATOM 1328 C CA . ILE A 1 160 ? 4.090 -0.022 -0.670 1.00 74.19 160 ILE A CA 1
ATOM 1329 C C . ILE A 1 160 ? 4.927 -1.184 -1.216 1.00 74.19 160 ILE A C 1
ATOM 1331 O O . ILE A 1 160 ? 6.025 -0.953 -1.718 1.00 74.19 160 ILE A O 1
ATOM 1335 N N . ILE A 1 161 ? 4.438 -2.426 -1.168 1.00 75.88 161 ILE A N 1
ATOM 1336 C CA . ILE A 1 161 ? 5.205 -3.590 -1.648 1.00 75.88 161 ILE A CA 1
ATOM 1337 C C . ILE A 1 161 ? 5.529 -3.461 -3.141 1.00 75.88 161 ILE A C 1
ATOM 1339 O O . ILE A 1 161 ? 6.677 -3.643 -3.554 1.00 75.88 161 ILE A O 1
ATOM 1343 N N . VAL A 1 162 ? 4.531 -3.110 -3.953 1.00 78.19 162 VAL A N 1
ATOM 1344 C CA . VAL A 1 162 ? 4.680 -3.009 -5.408 1.00 78.19 162 VAL A CA 1
ATOM 1345 C C . VAL A 1 162 ? 5.645 -1.890 -5.791 1.00 78.19 162 VAL A C 1
ATOM 1347 O O . VAL A 1 162 ? 6.462 -2.081 -6.696 1.00 78.19 162 VAL A O 1
ATOM 1350 N N . LEU A 1 163 ? 5.605 -0.752 -5.090 1.00 79.25 163 LEU A N 1
ATOM 1351 C CA . LEU A 1 163 ? 6.554 0.345 -5.291 1.00 79.25 163 LEU A CA 1
ATOM 1352 C C . LEU A 1 163 ? 8.004 -0.134 -5.117 1.00 79.25 163 LEU A C 1
ATOM 1354 O O . LEU A 1 163 ? 8.858 0.185 -5.941 1.00 79.25 163 LEU A O 1
ATOM 1358 N N . ASN A 1 164 ? 8.277 -0.934 -4.085 1.00 76.25 164 ASN A N 1
ATOM 1359 C CA . ASN A 1 164 ? 9.632 -1.389 -3.771 1.00 76.25 164 ASN A CA 1
ATOM 1360 C C . ASN A 1 164 ? 10.172 -2.395 -4.772 1.00 76.25 164 ASN A C 1
ATOM 1362 O O . ASN A 1 164 ? 11.300 -2.249 -5.237 1.00 76.25 164 ASN A O 1
ATOM 1366 N N . ILE A 1 165 ? 9.358 -3.383 -5.142 1.00 82.25 165 ILE A N 1
ATOM 1367 C CA . ILE A 1 165 ? 9.747 -4.368 -6.154 1.00 82.25 165 ILE A CA 1
ATOM 1368 C C . ILE A 1 165 ? 10.020 -3.654 -7.484 1.00 82.25 165 ILE A C 1
ATOM 1370 O O . ILE A 1 165 ? 11.035 -3.912 -8.126 1.00 82.25 165 ILE A O 1
ATOM 1374 N N . SER A 1 166 ? 9.165 -2.699 -7.862 1.00 85.00 166 SER A N 1
ATOM 1375 C CA . SER A 1 166 ? 9.331 -1.934 -9.103 1.00 85.00 166 SER A CA 1
ATOM 1376 C C . SER A 1 166 ? 10.599 -1.069 -9.084 1.00 85.00 166 SER A C 1
ATOM 1378 O O . SER A 1 166 ? 11.335 -1.041 -10.068 1.00 85.00 166 SER A O 1
ATOM 1380 N N . ALA A 1 167 ? 10.897 -0.405 -7.961 1.00 83.69 167 ALA A N 1
ATOM 1381 C CA . ALA A 1 167 ? 12.121 0.381 -7.799 1.00 83.69 167 ALA A CA 1
ATOM 1382 C C . ALA A 1 167 ? 13.384 -0.495 -7.871 1.00 83.69 167 ALA A C 1
ATOM 1384 O O . ALA A 1 167 ? 14.323 -0.155 -8.589 1.00 83.69 167 ALA A O 1
ATOM 1385 N N . LEU A 1 168 ? 13.384 -1.648 -7.191 1.00 83.94 168 LEU A N 1
ATOM 1386 C CA . LEU A 1 168 ? 14.492 -2.608 -7.211 1.00 83.94 168 LEU A CA 1
ATOM 1387 C C . LEU A 1 168 ? 14.788 -3.092 -8.637 1.00 83.94 168 LEU A C 1
ATOM 1389 O O . LEU A 1 168 ? 15.942 -3.120 -9.059 1.00 83.94 168 LEU A O 1
ATOM 1393 N N . VAL A 1 169 ? 13.740 -3.433 -9.389 1.00 85.69 169 VAL A N 1
ATOM 1394 C CA . VAL A 1 169 ? 13.841 -3.873 -10.785 1.00 85.69 169 VAL A CA 1
ATOM 1395 C C . VAL A 1 169 ? 14.488 -2.800 -11.664 1.00 85.69 169 VAL A C 1
ATOM 1397 O O . VAL A 1 169 ? 15.398 -3.100 -12.438 1.00 85.69 169 VAL A O 1
ATOM 1400 N N . ILE A 1 170 ? 14.061 -1.542 -11.529 1.00 85.00 170 ILE A N 1
ATOM 1401 C CA . ILE A 1 170 ? 14.619 -0.428 -12.310 1.00 85.00 170 ILE A CA 1
ATOM 1402 C C . ILE A 1 170 ? 16.081 -0.179 -11.926 1.00 85.00 170 ILE A C 1
ATOM 1404 O O . ILE A 1 170 ? 16.919 0.044 -12.798 1.00 85.00 170 ILE A O 1
ATOM 1408 N N . PHE A 1 171 ? 16.423 -0.268 -10.641 1.00 84.06 171 PHE A N 1
ATOM 1409 C CA . PHE A 1 171 ? 17.806 -0.139 -10.191 1.00 84.06 171 PHE A CA 1
ATOM 1410 C C . PHE A 1 171 ? 18.707 -1.256 -10.723 1.00 84.06 171 PHE A C 1
ATOM 1412 O O . PHE A 1 171 ? 19.807 -0.963 -11.192 1.00 84.06 171 PHE A O 1
ATOM 1419 N N . ALA A 1 172 ? 18.234 -2.504 -10.735 1.00 82.69 172 ALA A N 1
ATOM 1420 C CA . ALA A 1 172 ? 18.962 -3.621 -11.333 1.00 82.69 172 ALA A CA 1
ATOM 1421 C C . ALA A 1 172 ? 19.221 -3.390 -12.833 1.00 82.69 172 ALA A C 1
ATOM 1423 O O . ALA A 1 172 ? 20.343 -3.585 -13.301 1.00 82.69 172 ALA A O 1
ATOM 1424 N N . TYR A 1 173 ? 18.217 -2.897 -13.569 1.00 83.69 173 TYR A N 1
ATOM 1425 C CA . TYR A 1 173 ? 18.371 -2.526 -14.978 1.00 83.69 173 TYR A CA 1
ATOM 1426 C C . TYR A 1 173 ? 19.417 -1.417 -15.177 1.00 83.69 173 TYR A C 1
ATOM 1428 O O . TYR A 1 173 ? 20.278 -1.525 -16.051 1.00 83.69 173 TYR A O 1
ATOM 1436 N N . CYS A 1 174 ? 19.397 -0.374 -14.343 1.00 81.06 174 CYS A N 1
ATOM 1437 C CA . CYS A 1 174 ? 20.375 0.709 -14.417 1.00 81.06 174 CYS A CA 1
ATOM 1438 C C . CYS A 1 174 ? 21.807 0.232 -14.147 1.00 81.06 174 CYS A C 1
ATOM 1440 O O . CYS A 1 174 ? 22.728 0.703 -14.813 1.00 81.06 174 CYS A O 1
ATOM 1442 N N . ILE A 1 175 ? 22.009 -0.687 -13.198 1.00 80.81 175 ILE A N 1
ATOM 1443 C CA . ILE A 1 175 ? 23.331 -1.262 -12.912 1.00 80.81 175 ILE A CA 1
ATOM 1444 C C . ILE A 1 175 ? 23.812 -2.087 -14.108 1.00 80.81 175 ILE A C 1
ATOM 1446 O O . ILE A 1 175 ? 24.924 -1.861 -14.575 1.00 80.81 175 ILE A O 1
ATOM 1450 N N . TYR A 1 176 ? 22.964 -2.972 -14.644 1.00 79.50 176 TYR A N 1
ATOM 1451 C CA . TYR A 1 176 ? 23.305 -3.807 -15.801 1.00 79.50 176 TYR A CA 1
ATOM 1452 C C . TYR A 1 176 ? 23.661 -2.978 -17.042 1.00 79.50 176 TYR A C 1
ATOM 1454 O O . TYR A 1 176 ? 24.611 -3.294 -17.750 1.00 79.50 176 TYR A O 1
ATOM 1462 N N . GLY A 1 177 ? 22.916 -1.899 -17.297 1.00 72.94 177 GLY A N 1
ATOM 1463 C CA . GLY A 1 177 ? 23.169 -1.032 -18.443 1.00 72.94 177 GLY A CA 1
ATOM 1464 C C . GLY A 1 177 ? 24.399 -0.134 -18.294 1.00 72.94 177 GLY A C 1
ATOM 1465 O O . GLY A 1 177 ? 24.911 0.341 -19.300 1.00 72.94 177 GLY A O 1
ATOM 1466 N N . SER A 1 178 ? 24.874 0.138 -17.074 1.00 79.44 178 SER A N 1
ATOM 1467 C CA . SER A 1 178 ? 25.902 1.160 -16.827 1.00 79.44 178 SER A CA 1
ATOM 1468 C C . SER A 1 178 ? 27.269 0.794 -17.412 1.00 79.44 178 SER A C 1
ATOM 1470 O O . SER A 1 178 ? 27.767 -0.311 -17.220 1.00 79.44 178 SER A O 1
ATOM 1472 N N . ALA A 1 179 ? 27.926 1.763 -18.058 1.00 77.00 179 ALA A N 1
ATOM 1473 C CA . ALA A 1 179 ? 29.304 1.597 -18.516 1.00 77.00 179 ALA A CA 1
ATOM 1474 C C . ALA A 1 179 ? 30.264 1.365 -17.326 1.00 77.00 179 ALA A C 1
ATOM 1476 O O . ALA A 1 179 ? 30.033 1.950 -16.261 1.00 77.00 179 ALA A O 1
ATOM 1477 N N . PRO A 1 180 ? 31.367 0.601 -17.494 1.00 76.31 180 PRO A N 1
ATOM 1478 C CA . PRO A 1 180 ? 32.242 0.170 -16.395 1.00 76.31 180 PRO A CA 1
ATOM 1479 C C . PRO A 1 180 ? 32.703 1.295 -15.461 1.00 76.31 180 PRO A C 1
ATOM 1481 O O . PRO A 1 180 ? 32.694 1.137 -14.243 1.00 76.31 180 PRO A O 1
ATOM 1484 N N . GLN A 1 181 ? 33.027 2.461 -16.025 1.00 77.44 181 GLN A N 1
ATOM 1485 C CA . GLN A 1 181 ? 33.480 3.636 -15.278 1.00 77.44 181 GLN A CA 1
ATOM 1486 C C . GLN A 1 181 ? 32.413 4.209 -14.328 1.00 77.44 181 GLN A C 1
ATOM 1488 O O . GLN A 1 181 ? 32.754 4.788 -13.300 1.00 77.44 181 GLN A O 1
ATOM 1493 N N . TYR A 1 182 ? 31.126 4.039 -14.643 1.00 79.00 182 TYR A N 1
ATOM 1494 C CA . TYR A 1 182 ? 30.011 4.571 -13.855 1.00 79.00 182 TYR A CA 1
ATOM 1495 C C . TYR A 1 182 ? 29.356 3.530 -12.942 1.00 79.00 182 TYR A C 1
ATOM 1497 O O . TYR A 1 182 ? 28.521 3.912 -12.126 1.00 79.00 182 TYR A O 1
ATOM 1505 N N . ILE A 1 183 ? 29.723 2.243 -13.028 1.00 77.50 183 ILE A N 1
ATOM 1506 C CA . ILE A 1 183 ? 29.115 1.173 -12.215 1.00 77.50 183 ILE A CA 1
ATOM 1507 C C . ILE A 1 183 ? 29.243 1.483 -10.722 1.00 77.50 183 ILE A C 1
ATOM 1509 O O . ILE A 1 183 ? 28.253 1.391 -9.997 1.00 77.50 183 ILE A O 1
ATOM 1513 N N . ILE A 1 184 ? 30.430 1.894 -10.265 1.00 79.31 184 ILE A N 1
ATOM 1514 C CA . ILE A 1 184 ? 30.685 2.186 -8.848 1.00 79.31 184 ILE A CA 1
ATOM 1515 C C . ILE A 1 184 ? 29.828 3.374 -8.395 1.00 79.31 184 ILE A C 1
ATOM 1517 O O . ILE A 1 184 ? 29.044 3.247 -7.457 1.00 79.31 184 ILE A O 1
ATOM 1521 N N . THR A 1 185 ? 29.909 4.510 -9.095 1.00 79.56 185 THR A N 1
ATOM 1522 C CA . THR A 1 185 ? 29.145 5.722 -8.757 1.00 79.56 185 THR A CA 1
ATOM 1523 C C . THR A 1 185 ? 27.637 5.477 -8.788 1.00 79.56 185 THR A C 1
ATOM 1525 O O . THR A 1 185 ? 26.935 5.859 -7.854 1.00 79.56 185 THR A O 1
ATOM 1528 N N . ASN A 1 186 ? 27.129 4.793 -9.815 1.00 79.38 186 ASN A N 1
ATOM 1529 C CA . ASN A 1 186 ? 25.704 4.495 -9.944 1.00 79.38 186 ASN A CA 1
ATOM 1530 C C . ASN A 1 186 ? 25.233 3.516 -8.862 1.00 79.38 186 ASN A C 1
ATOM 1532 O O . ASN A 1 186 ? 24.150 3.706 -8.316 1.00 79.38 186 ASN A O 1
ATOM 1536 N N . SER A 1 187 ? 26.055 2.530 -8.488 1.00 79.69 187 SER A N 1
ATOM 1537 C CA . SER A 1 187 ? 25.747 1.616 -7.380 1.00 79.69 187 SER A CA 1
ATOM 1538 C C . SER A 1 187 ? 25.656 2.361 -6.046 1.00 79.69 187 SER A C 1
ATOM 1540 O O . SER A 1 187 ? 24.718 2.133 -5.285 1.00 79.69 187 SER A O 1
ATOM 1542 N N . PHE A 1 188 ? 26.561 3.312 -5.783 1.00 80.88 188 PHE A N 1
ATOM 1543 C CA . PHE A 1 188 ? 26.483 4.166 -4.592 1.00 80.88 188 PHE A CA 1
ATOM 1544 C C . PHE A 1 188 ? 25.210 5.024 -4.566 1.00 80.88 188 PHE A C 1
ATOM 1546 O O . PHE A 1 188 ? 24.540 5.096 -3.536 1.00 80.88 188 PHE A O 1
ATOM 1553 N N . VAL A 1 189 ? 24.835 5.638 -5.692 1.00 81.38 189 VAL A N 1
ATOM 1554 C CA . VAL A 1 189 ? 23.606 6.448 -5.785 1.00 81.38 189 VAL A CA 1
ATOM 1555 C C . VAL A 1 189 ? 22.353 5.588 -5.581 1.00 81.38 189 VAL A C 1
ATOM 1557 O O . VAL A 1 189 ? 21.445 5.984 -4.848 1.00 81.38 189 VAL A O 1
ATOM 1560 N N . VAL A 1 190 ? 22.316 4.390 -6.172 1.00 82.44 190 VAL A N 1
ATOM 1561 C CA . VAL A 1 190 ? 21.234 3.412 -5.978 1.00 82.44 190 VAL A CA 1
ATOM 1562 C C . VAL A 1 190 ? 21.114 3.000 -4.510 1.00 82.44 190 VAL A C 1
ATOM 1564 O O . VAL A 1 190 ? 20.002 2.964 -3.982 1.00 82.44 190 VAL A O 1
ATOM 1567 N N . LEU A 1 191 ? 22.232 2.744 -3.825 1.00 82.44 191 LEU A N 1
ATOM 1568 C CA . LEU A 1 191 ? 22.227 2.395 -2.402 1.00 82.44 191 LEU A CA 1
ATOM 1569 C C . LEU A 1 191 ? 21.629 3.519 -1.550 1.00 82.44 191 LEU A C 1
ATOM 1571 O O . LEU A 1 191 ? 20.727 3.257 -0.754 1.00 82.44 191 LEU A O 1
ATOM 1575 N N . ILE A 1 192 ? 22.047 4.769 -1.763 1.00 85.75 192 ILE A N 1
ATOM 1576 C CA . ILE A 1 192 ? 21.506 5.928 -1.034 1.00 85.75 192 ILE A CA 1
ATOM 1577 C C . ILE A 1 192 ? 19.990 6.051 -1.250 1.00 85.75 192 ILE A C 1
ATOM 1579 O O . ILE A 1 192 ? 19.234 6.199 -0.288 1.00 85.75 192 ILE A O 1
ATOM 1583 N N . LEU A 1 193 ? 19.521 5.930 -2.496 1.00 82.44 193 LEU A N 1
ATOM 1584 C CA . LEU A 1 193 ? 18.090 5.989 -2.809 1.00 82.44 193 LEU A CA 1
ATOM 1585 C C . LEU A 1 193 ? 17.304 4.826 -2.195 1.00 82.44 193 LEU A C 1
ATOM 1587 O O . LEU A 1 193 ? 16.189 5.035 -1.719 1.00 82.44 193 LEU A O 1
ATOM 1591 N N . SER A 1 194 ? 17.880 3.622 -2.154 1.00 81.50 194 SER A N 1
ATOM 1592 C CA . SER A 1 194 ? 17.245 2.463 -1.519 1.00 81.50 194 SER A CA 1
ATOM 1593 C C . SER A 1 194 ? 17.034 2.676 -0.017 1.00 81.50 194 SER A C 1
ATOM 1595 O O . SER A 1 194 ? 15.949 2.391 0.490 1.00 81.50 194 SER A O 1
ATOM 1597 N N . VAL A 1 195 ? 18.006 3.283 0.677 1.00 84.50 195 VAL A N 1
ATOM 1598 C CA . VAL A 1 195 ? 17.893 3.629 2.103 1.00 84.50 195 VAL A CA 1
ATOM 1599 C C . VAL A 1 195 ? 16.787 4.663 2.325 1.00 84.50 195 VAL A C 1
ATOM 1601 O O . VAL A 1 195 ? 15.971 4.501 3.231 1.00 84.50 195 VAL A O 1
ATOM 1604 N N . ILE A 1 196 ? 16.698 5.691 1.475 1.00 85.94 196 ILE A N 1
ATOM 1605 C CA . ILE A 1 196 ? 15.631 6.703 1.558 1.00 85.94 196 ILE A CA 1
ATOM 1606 C C . ILE A 1 196 ? 14.251 6.052 1.388 1.00 85.94 196 ILE A C 1
ATOM 1608 O O . ILE A 1 196 ? 13.343 6.303 2.183 1.00 85.94 196 ILE A O 1
ATOM 1612 N N . ILE A 1 197 ? 14.093 5.180 0.389 1.00 81.50 197 ILE A N 1
ATOM 1613 C CA . ILE A 1 197 ? 12.837 4.455 0.147 1.00 81.50 197 ILE A CA 1
ATOM 1614 C C . ILE A 1 197 ? 12.497 3.546 1.340 1.00 81.50 197 ILE A C 1
ATOM 1616 O O . ILE A 1 197 ? 11.342 3.512 1.769 1.00 81.50 197 ILE A O 1
ATOM 1620 N N . MET A 1 198 ? 13.487 2.869 1.931 1.00 81.50 198 MET A N 1
ATOM 1621 C CA . MET A 1 198 ? 13.297 2.057 3.137 1.00 81.50 198 MET A CA 1
ATOM 1622 C C . MET A 1 198 ? 12.829 2.878 4.342 1.00 81.50 198 MET A C 1
ATOM 1624 O O . MET A 1 198 ? 11.939 2.436 5.067 1.00 81.50 198 MET A O 1
ATOM 1628 N N . ILE A 1 199 ? 13.369 4.079 4.558 1.00 85.31 199 ILE A N 1
ATOM 1629 C CA . ILE A 1 199 ? 12.920 4.959 5.649 1.00 85.31 199 ILE A CA 1
ATOM 1630 C C . ILE A 1 199 ? 11.448 5.342 5.452 1.00 85.31 199 ILE A C 1
ATOM 1632 O O . ILE A 1 199 ? 10.649 5.221 6.384 1.00 85.31 199 ILE A O 1
ATOM 1636 N N . ILE A 1 200 ? 11.067 5.733 4.230 1.00 81.50 200 ILE A N 1
ATOM 1637 C CA . ILE A 1 200 ? 9.673 6.060 3.885 1.00 81.50 200 ILE A CA 1
ATOM 1638 C C . ILE A 1 200 ? 8.758 4.845 4.116 1.00 81.50 200 ILE A C 1
ATOM 1640 O O . ILE A 1 200 ? 7.652 4.991 4.644 1.00 81.50 200 ILE A O 1
ATOM 1644 N N . MET A 1 201 ? 9.218 3.637 3.770 1.00 77.75 201 MET A N 1
ATOM 1645 C CA . MET A 1 201 ? 8.482 2.400 4.045 1.00 77.75 201 MET A CA 1
ATOM 1646 C C . MET A 1 201 ? 8.255 2.174 5.533 1.00 77.75 201 MET A C 1
ATOM 1648 O O . MET A 1 201 ? 7.129 1.898 5.937 1.00 77.75 201 MET A O 1
ATOM 1652 N N . ILE A 1 202 ? 9.312 2.256 6.342 1.00 80.88 202 ILE A N 1
ATOM 1653 C CA . ILE A 1 202 ? 9.231 1.989 7.780 1.00 80.88 202 ILE A CA 1
ATOM 1654 C C . ILE A 1 202 ? 8.228 2.948 8.423 1.00 80.88 202 ILE A C 1
ATOM 1656 O O . ILE A 1 202 ? 7.364 2.504 9.178 1.00 80.88 202 ILE A O 1
ATOM 1660 N N . GLN A 1 203 ? 8.275 4.235 8.065 1.00 82.19 203 GLN A N 1
ATOM 1661 C CA . GLN A 1 203 ? 7.315 5.230 8.548 1.00 82.19 203 GLN A CA 1
ATOM 1662 C C . GLN A 1 203 ? 5.867 4.833 8.231 1.00 82.19 203 GLN A C 1
ATOM 1664 O O . GLN A 1 203 ? 5.033 4.781 9.137 1.00 82.19 203 GLN A O 1
ATOM 1669 N N . LYS A 1 204 ? 5.568 4.493 6.969 1.00 80.38 204 LYS A N 1
ATOM 1670 C CA . LYS A 1 204 ? 4.214 4.085 6.565 1.00 80.38 204 LYS A CA 1
ATOM 1671 C C . LYS A 1 204 ? 3.761 2.783 7.229 1.00 80.38 204 LYS A C 1
ATOM 1673 O O . LYS A 1 204 ? 2.627 2.709 7.700 1.00 80.38 204 LYS A O 1
ATOM 1678 N N . THR A 1 205 ? 4.634 1.778 7.300 1.00 79.94 205 THR A N 1
ATOM 1679 C CA . THR A 1 205 ? 4.337 0.482 7.930 1.00 79.94 205 THR A CA 1
ATOM 1680 C C . THR A 1 205 ? 4.038 0.650 9.416 1.00 79.94 205 THR A C 1
ATOM 1682 O O . THR A 1 205 ? 3.075 0.068 9.912 1.00 79.94 205 THR A O 1
ATOM 1685 N N . LEU A 1 206 ? 4.793 1.501 10.120 1.00 82.62 206 LEU A N 1
ATOM 1686 C CA . LEU A 1 206 ? 4.514 1.837 11.516 1.00 82.62 206 LEU A CA 1
ATOM 1687 C C . LEU A 1 206 ? 3.152 2.521 11.664 1.00 82.62 206 LEU A C 1
ATOM 1689 O O . LEU A 1 206 ? 2.351 2.089 12.489 1.00 82.62 206 LEU A O 1
ATOM 1693 N N . THR A 1 207 ? 2.847 3.545 10.856 1.00 83.38 207 THR A N 1
ATOM 1694 C CA . THR A 1 207 ? 1.533 4.214 10.899 1.00 83.38 207 THR A CA 1
ATOM 1695 C C . THR A 1 207 ? 0.386 3.222 10.704 1.00 83.38 207 THR A C 1
ATOM 1697 O O . THR A 1 207 ? -0.615 3.282 11.419 1.00 83.38 207 THR A O 1
ATOM 1700 N N . LEU A 1 208 ? 0.531 2.287 9.765 1.00 82.25 208 LEU A N 1
ATOM 1701 C CA . LEU A 1 208 ? -0.470 1.256 9.517 1.00 82.25 208 LEU A CA 1
ATOM 1702 C C . LEU A 1 208 ? -0.609 0.292 10.703 1.00 82.25 208 LEU A C 1
ATOM 1704 O O . LEU A 1 208 ? -1.728 0.025 11.138 1.00 82.25 208 LEU A O 1
ATOM 1708 N N . TYR A 1 209 ? 0.509 -0.181 11.259 1.00 84.94 209 TYR A N 1
ATOM 1709 C CA . TYR A 1 209 ? 0.520 -1.047 12.439 1.00 84.94 209 TYR A CA 1
ATOM 1710 C C . TYR A 1 209 ? -0.206 -0.397 13.626 1.00 84.94 209 TYR A C 1
ATOM 1712 O O . TYR A 1 209 ? -1.044 -1.029 14.271 1.00 84.94 209 TYR A O 1
ATOM 1720 N N . TYR A 1 210 ? 0.033 0.895 13.872 1.00 86.56 210 TYR A N 1
ATOM 1721 C CA . TYR A 1 210 ? -0.681 1.641 14.909 1.00 86.56 210 TYR A CA 1
ATOM 1722 C C . TYR A 1 210 ? -2.190 1.723 14.646 1.00 86.56 210 TYR A C 1
ATOM 1724 O O . TYR A 1 210 ? -2.971 1.518 15.576 1.00 86.56 210 TYR A O 1
ATOM 1732 N N . LYS A 1 211 ? -2.619 1.962 13.397 1.00 86.12 211 LYS A N 1
ATOM 1733 C CA . LYS A 1 211 ? -4.049 1.960 13.032 1.00 86.12 211 LYS A CA 1
ATOM 1734 C C . LYS A 1 211 ? -4.702 0.601 13.288 1.00 86.12 211 LYS A C 1
ATOM 1736 O O . LYS A 1 211 ? -5.792 0.552 13.850 1.00 86.12 211 LYS A O 1
ATOM 1741 N N . GLN A 1 212 ? -4.037 -0.493 12.919 1.00 85.62 212 GLN A N 1
ATOM 1742 C CA . GLN A 1 212 ? -4.541 -1.850 13.156 1.00 85.62 212 GLN A CA 1
ATOM 1743 C C . GLN A 1 212 ? -4.651 -2.161 14.650 1.00 85.62 212 GLN A C 1
ATOM 1745 O O . GLN A 1 212 ? -5.670 -2.684 15.095 1.00 85.62 212 GLN A O 1
ATOM 1750 N N . LYS A 1 213 ? -3.641 -1.784 15.441 1.00 90.94 213 LYS A N 1
ATOM 1751 C CA . LYS A 1 213 ? -3.665 -1.958 16.897 1.00 90.94 213 LYS A CA 1
ATOM 1752 C C . LYS A 1 213 ? -4.793 -1.159 17.554 1.00 90.94 213 LYS A C 1
ATOM 1754 O O . LYS A 1 213 ? -5.442 -1.664 18.466 1.00 90.94 213 LYS A O 1
ATOM 1759 N N . LEU A 1 214 ? -5.044 0.063 17.083 1.00 90.94 214 LEU A N 1
ATOM 1760 C CA . LEU A 1 214 ? -6.154 0.887 17.562 1.00 90.94 214 LEU A CA 1
ATOM 1761 C C . LEU A 1 214 ? -7.513 0.264 17.214 1.00 90.94 214 LEU A C 1
ATOM 1763 O O . LEU A 1 214 ? -8.383 0.194 18.072 1.00 90.94 214 LEU A O 1
ATOM 1767 N N . LEU A 1 215 ? -7.678 -0.234 15.985 1.00 92.12 215 LEU A N 1
ATOM 1768 C CA . LEU A 1 215 ? -8.887 -0.949 15.565 1.00 92.12 215 LEU A CA 1
ATOM 1769 C C . LEU A 1 215 ? -9.136 -2.199 16.414 1.00 92.12 215 LEU A C 1
ATOM 1771 O O . LEU A 1 215 ? -10.250 -2.393 16.886 1.00 92.12 215 LEU A O 1
ATOM 1775 N N . ALA A 1 216 ? -8.105 -3.014 16.648 1.00 93.38 216 ALA A N 1
ATOM 1776 C CA . ALA A 1 216 ? -8.212 -4.205 17.489 1.00 93.38 216 ALA A CA 1
ATOM 1777 C C . ALA A 1 216 ? -8.644 -3.853 18.919 1.00 93.38 216 ALA A C 1
ATOM 1779 O O . ALA A 1 216 ? -9.557 -4.480 19.452 1.00 93.38 216 ALA A O 1
ATOM 1780 N N . LYS A 1 217 ? -8.051 -2.801 19.500 1.00 93.38 217 LYS A N 1
ATOM 1781 C CA . LYS A 1 217 ? -8.445 -2.296 20.818 1.00 93.38 217 LYS A CA 1
ATOM 1782 C C . LYS A 1 217 ? -9.900 -1.816 20.834 1.00 93.38 217 LYS A C 1
ATOM 1784 O O . LYS A 1 217 ? -10.644 -2.199 21.724 1.00 93.38 217 LYS A O 1
ATOM 1789 N N . ASN A 1 218 ? -10.324 -1.038 19.837 1.00 94.12 218 ASN A N 1
ATOM 1790 C CA . ASN A 1 218 ? -11.710 -0.568 19.750 1.00 94.12 218 ASN A CA 1
ATOM 1791 C C . ASN A 1 218 ? -12.701 -1.738 19.656 1.00 94.12 218 ASN A C 1
ATOM 1793 O O . ASN A 1 218 ? -13.752 -1.704 20.284 1.00 94.12 218 ASN A O 1
ATOM 1797 N N . ILE A 1 219 ? -12.366 -2.789 18.899 1.00 95.00 219 ILE A N 1
ATOM 1798 C CA . ILE A 1 219 ? -13.194 -4.000 18.798 1.00 95.00 219 ILE A CA 1
ATOM 1799 C C . ILE A 1 219 ? -13.294 -4.712 20.154 1.00 95.00 219 ILE A C 1
ATOM 1801 O O . ILE A 1 219 ? -14.375 -5.164 20.529 1.00 95.00 219 ILE A O 1
ATOM 1805 N N . GLU A 1 220 ? -12.190 -4.813 20.894 1.00 94.50 220 GLU A N 1
ATOM 1806 C CA . GLU A 1 220 ? -12.171 -5.401 22.236 1.00 94.50 220 GLU A CA 1
ATOM 1807 C C . GLU A 1 220 ? -13.001 -4.579 23.233 1.00 94.50 220 GLU A C 1
ATOM 1809 O O . GLU A 1 220 ? -13.839 -5.142 23.945 1.00 94.50 220 GLU A O 1
ATOM 1814 N N . ASP A 1 221 ? -12.844 -3.253 23.219 1.00 91.38 221 ASP A N 1
ATOM 1815 C CA . ASP A 1 221 ? -13.614 -2.326 24.048 1.00 91.38 221 ASP A CA 1
ATOM 1816 C C . ASP A 1 221 ? -15.121 -2.464 23.754 1.00 91.38 221 ASP A C 1
ATOM 1818 O O . ASP A 1 221 ? -15.900 -2.695 24.685 1.00 91.38 221 ASP A O 1
ATOM 1822 N N . TYR A 1 222 ? -15.531 -2.461 22.476 1.00 90.06 222 TYR A N 1
ATOM 1823 C CA . TYR A 1 222 ? -16.929 -2.671 22.074 1.00 90.06 222 TYR A CA 1
ATOM 1824 C C . TYR A 1 222 ? -17.467 -4.045 22.474 1.00 90.06 222 TYR A C 1
ATOM 1826 O O . TYR A 1 222 ? -18.601 -4.150 22.935 1.00 90.06 222 TYR A O 1
ATOM 1834 N N . LYS A 1 223 ? -16.667 -5.110 22.357 1.00 93.12 223 LYS A N 1
ATOM 1835 C CA . LYS A 1 223 ? -17.077 -6.448 22.802 1.00 93.12 223 LYS A CA 1
ATOM 1836 C C . LYS A 1 223 ? -17.322 -6.483 24.313 1.00 93.12 223 LYS A C 1
ATOM 1838 O O . LYS A 1 223 ? -18.277 -7.118 24.760 1.00 93.12 223 LYS A O 1
ATOM 1843 N N . SER A 1 224 ? -16.486 -5.795 25.092 1.00 89.31 224 SER A N 1
ATOM 1844 C CA . SER A 1 224 ? -16.661 -5.686 26.544 1.00 89.31 224 SER A CA 1
ATOM 1845 C C . SER A 1 224 ? -17.918 -4.891 26.917 1.00 89.31 224 SER A C 1
ATOM 1847 O O . SER A 1 224 ? -18.626 -5.261 27.851 1.00 89.31 224 SER A O 1
ATOM 1849 N N . GLU A 1 225 ? -18.224 -3.829 26.167 1.00 86.38 225 GLU A N 1
ATOM 1850 C CA . GLU A 1 225 ? -19.417 -3.009 26.369 1.00 86.38 225 GLU A CA 1
ATOM 1851 C C . GLU A 1 225 ? -20.695 -3.782 26.029 1.00 86.38 225 GLU A C 1
ATOM 1853 O O . GLU A 1 225 ? -21.636 -3.776 26.821 1.00 86.38 225 GLU A O 1
ATOM 1858 N N . ILE A 1 226 ? -20.701 -4.519 24.914 1.00 89.06 226 ILE A N 1
ATOM 1859 C CA . ILE A 1 226 ? -21.820 -5.387 24.525 1.00 89.06 226 ILE A CA 1
ATOM 1860 C C . ILE A 1 226 ? -22.072 -6.448 25.602 1.00 89.06 226 ILE A C 1
ATOM 1862 O O . ILE A 1 226 ? -23.205 -6.599 26.042 1.00 89.06 226 ILE A O 1
ATOM 1866 N N . ALA A 1 227 ? -21.029 -7.114 26.107 1.00 89.31 227 ALA A N 1
ATOM 1867 C CA . ALA A 1 227 ? -21.182 -8.120 27.160 1.00 89.31 227 ALA A CA 1
ATOM 1868 C C . ALA A 1 227 ? -21.780 -7.541 28.459 1.00 89.31 227 ALA A C 1
ATOM 1870 O O . ALA A 1 227 ? -22.602 -8.189 29.108 1.00 89.31 227 ALA A O 1
ATOM 1871 N N . LEU A 1 228 ? -21.399 -6.312 28.832 1.00 84.50 228 LEU A N 1
ATOM 1872 C CA . LEU A 1 228 ? -21.994 -5.607 29.972 1.00 84.50 228 LEU A CA 1
ATOM 1873 C C . LEU A 1 228 ? -23.468 -5.264 29.719 1.00 84.50 228 LEU A C 1
ATOM 1875 O O . LEU A 1 228 ? -24.299 -5.456 30.605 1.00 84.50 228 LEU A O 1
ATOM 1879 N N . LYS A 1 229 ? -23.803 -4.788 28.515 1.00 84.31 229 LYS A N 1
ATOM 1880 C CA . LYS A 1 229 ? -25.185 -4.475 28.128 1.00 84.31 229 LYS A CA 1
ATOM 1881 C C . LYS A 1 229 ? -26.065 -5.723 28.077 1.00 84.31 229 LYS A C 1
ATOM 1883 O O . LYS A 1 229 ? -27.181 -5.674 28.582 1.00 84.31 229 LYS A O 1
ATOM 1888 N N . ASP A 1 230 ? -25.564 -6.845 27.573 1.00 87.69 230 ASP A N 1
ATOM 1889 C CA . ASP A 1 230 ? -26.289 -8.120 27.564 1.00 87.69 230 ASP A CA 1
ATOM 1890 C C . ASP A 1 230 ? -26.564 -8.626 28.987 1.00 87.69 230 ASP A C 1
ATOM 1892 O O . ASP A 1 230 ? -27.667 -9.092 29.284 1.00 87.69 230 ASP A O 1
ATOM 1896 N N . ALA A 1 231 ? -25.596 -8.481 29.899 1.00 86.38 231 ALA A N 1
ATOM 1897 C CA . ALA A 1 231 ? -25.795 -8.806 31.309 1.00 86.38 231 ALA A CA 1
ATOM 1898 C C . ALA A 1 231 ? -26.873 -7.916 31.958 1.00 86.38 231 ALA A C 1
ATOM 1900 O O . ALA A 1 231 ? -27.732 -8.435 32.673 1.00 86.38 231 ALA A O 1
ATOM 1901 N N . GLN A 1 232 ? -26.873 -6.609 31.661 1.00 81.88 232 GLN A N 1
ATOM 1902 C CA . GLN A 1 232 ? -27.908 -5.669 32.116 1.00 81.88 232 GLN A CA 1
ATOM 1903 C C . GLN A 1 232 ? -29.293 -5.997 31.537 1.00 81.88 232 GLN A C 1
ATOM 1905 O O . GLN A 1 232 ? -30.291 -5.966 32.253 1.00 81.88 232 GLN A O 1
ATOM 1910 N N . ILE A 1 233 ? -29.380 -6.347 30.250 1.00 81.69 233 ILE A N 1
ATOM 1911 C CA . ILE A 1 233 ? -30.641 -6.756 29.615 1.00 81.69 233 ILE A CA 1
ATOM 1912 C C . ILE A 1 233 ? -31.180 -8.020 30.286 1.00 81.69 233 ILE A C 1
ATOM 1914 O O . ILE A 1 233 ? -32.377 -8.108 30.556 1.00 81.69 233 ILE A O 1
ATOM 1918 N N . LYS A 1 234 ? -30.307 -8.984 30.598 1.00 86.25 234 LYS A N 1
ATOM 1919 C CA . LYS A 1 234 ? -30.703 -10.216 31.283 1.00 86.25 234 LYS A CA 1
ATOM 1920 C C . LYS A 1 234 ? -31.233 -9.939 32.691 1.00 86.25 234 LYS A C 1
ATOM 1922 O O . LYS A 1 234 ? -32.299 -10.445 33.028 1.00 86.25 234 LYS A O 1
ATOM 1927 N N . SER A 1 235 ? -30.555 -9.101 33.480 1.00 82.38 235 SER A N 1
ATOM 1928 C CA . SER A 1 235 ? -31.029 -8.748 34.825 1.00 82.38 235 SER A CA 1
ATOM 1929 C C . SER A 1 235 ? -32.362 -7.995 34.792 1.00 82.38 235 SER A C 1
ATOM 1931 O O . SER A 1 235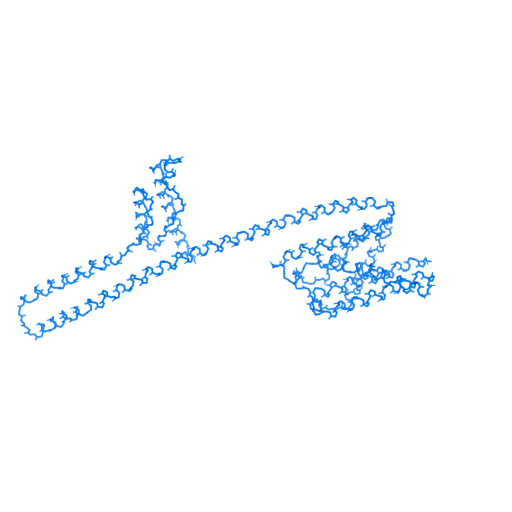 ? -33.271 -8.344 35.540 1.00 82.38 235 SER A O 1
ATOM 1933 N N . LEU A 1 236 ? -32.517 -7.028 33.880 1.00 78.00 236 LEU A N 1
ATOM 1934 C CA . LEU A 1 236 ? -33.775 -6.296 33.686 1.00 78.00 236 LEU A CA 1
ATOM 1935 C C . LEU A 1 236 ? -34.905 -7.210 33.195 1.00 78.00 236 LEU A C 1
ATOM 1937 O O . LEU A 1 236 ? -36.059 -7.043 33.585 1.00 78.00 236 LEU A O 1
ATOM 1941 N N . SER A 1 237 ? -34.594 -8.190 32.345 1.00 78.88 237 SER A N 1
ATOM 1942 C CA . SER A 1 237 ? -35.561 -9.193 31.892 1.00 78.88 237 SER A CA 1
ATOM 1943 C C . SER A 1 237 ? -36.041 -10.073 33.048 1.00 78.88 237 SER A C 1
ATOM 1945 O O . SER A 1 237 ? -37.243 -10.317 33.173 1.00 78.88 237 SER A O 1
ATOM 1947 N N . ASP A 1 238 ? -35.128 -10.518 33.913 1.00 85.50 238 ASP A N 1
ATOM 1948 C CA . ASP A 1 238 ? -35.464 -11.307 35.101 1.00 85.50 238 ASP A CA 1
ATOM 1949 C C . ASP A 1 238 ? -36.291 -10.488 36.106 1.00 85.50 238 ASP A C 1
ATOM 1951 O O . ASP A 1 238 ? -37.265 -10.996 36.669 1.00 85.50 238 ASP A O 1
ATOM 1955 N N . GLU A 1 239 ? -35.958 -9.209 36.303 1.00 80.94 239 GLU A N 1
ATOM 1956 C CA . GLU A 1 239 ? -36.747 -8.280 37.120 1.00 80.94 239 GLU A CA 1
ATOM 1957 C C . GLU A 1 239 ? -38.158 -8.098 36.547 1.00 80.94 239 GLU A C 1
ATOM 1959 O O . GLU A 1 239 ? -39.148 -8.290 37.256 1.00 80.94 239 GLU A O 1
ATOM 1964 N N . LYS A 1 240 ? -38.273 -7.822 35.242 1.00 77.94 240 LYS A N 1
ATOM 1965 C CA . LYS A 1 240 ? -39.562 -7.692 34.551 1.00 77.94 240 LYS A CA 1
ATOM 1966 C C . LYS A 1 240 ? -40.413 -8.950 34.710 1.00 77.94 240 LYS A C 1
ATOM 1968 O O . LYS A 1 240 ? -41.617 -8.847 34.945 1.00 77.94 240 LYS A O 1
ATOM 1973 N N . TYR A 1 241 ? -39.808 -10.130 34.596 1.00 81.81 241 TYR A N 1
ATOM 1974 C CA . TYR A 1 241 ? -40.505 -11.397 34.800 1.00 81.81 241 TYR A CA 1
ATOM 1975 C C . TYR A 1 241 ? -41.035 -11.531 36.235 1.00 81.81 241 TYR A C 1
ATOM 1977 O O . TYR A 1 241 ? -42.202 -11.879 36.432 1.00 81.81 241 TYR A O 1
ATOM 1985 N N . LYS A 1 242 ? -40.220 -11.190 37.242 1.00 86.44 242 LYS A N 1
ATOM 1986 C CA . LYS A 1 242 ? -40.632 -11.197 38.655 1.00 86.44 242 LYS A CA 1
ATOM 1987 C C . LYS A 1 242 ? -41.764 -10.204 38.933 1.00 86.44 242 LYS A C 1
ATOM 1989 O O . LYS A 1 242 ? -42.745 -10.596 39.561 1.00 86.44 242 LYS A O 1
ATOM 1994 N N . ILE A 1 243 ? -41.685 -8.974 38.412 1.00 79.31 243 ILE A N 1
ATOM 1995 C CA . ILE A 1 243 ? -42.770 -7.983 38.522 1.00 79.31 243 ILE A CA 1
ATOM 1996 C C . ILE A 1 243 ? -44.037 -8.485 37.827 1.00 79.31 243 ILE A C 1
ATOM 1998 O O . ILE A 1 243 ? -45.122 -8.376 38.386 1.00 79.31 243 ILE A O 1
ATOM 2002 N N . SER A 1 244 ? -43.931 -9.084 36.639 1.00 73.75 244 SER A N 1
ATOM 2003 C CA . SER A 1 244 ? -45.094 -9.643 35.940 1.00 73.75 244 SER A CA 1
ATOM 2004 C C . SER A 1 244 ? -45.775 -10.748 36.751 1.00 73.75 244 SER A C 1
ATOM 2006 O O . SER A 1 244 ? -47.004 -10.813 36.786 1.00 73.75 244 SER A O 1
ATOM 2008 N N . LYS A 1 245 ? -44.992 -11.612 37.408 1.00 82.81 245 LYS A N 1
ATOM 2009 C CA . LYS A 1 245 ? -45.514 -12.662 38.289 1.00 82.81 245 LYS A CA 1
ATOM 2010 C C . LYS A 1 245 ? -46.197 -12.068 39.523 1.00 82.81 245 LYS A C 1
ATOM 2012 O O . LYS A 1 245 ? -47.298 -12.501 39.855 1.00 82.81 245 LYS A O 1
ATOM 2017 N N . LEU A 1 246 ? -45.581 -11.060 40.147 1.00 83.81 246 LEU A N 1
ATOM 2018 C CA . LEU A 1 246 ? -46.164 -10.325 41.270 1.00 83.81 246 LEU A CA 1
ATOM 2019 C C . LEU A 1 246 ? -47.494 -9.669 40.866 1.00 83.81 246 LEU A C 1
ATOM 2021 O O . LEU A 1 246 ? -48.508 -9.873 41.525 1.00 83.81 246 LEU A O 1
ATOM 2025 N N . ASN A 1 247 ? -47.525 -8.958 39.736 1.00 75.94 247 ASN A N 1
ATOM 2026 C CA . ASN A 1 247 ? -48.740 -8.328 39.219 1.00 75.94 247 ASN A CA 1
ATOM 2027 C C . ASN A 1 247 ? -49.866 -9.339 39.007 1.00 75.94 247 ASN A C 1
ATOM 2029 O O . ASN A 1 247 ? -51.003 -9.074 39.385 1.00 75.94 247 ASN A O 1
ATOM 2033 N N . HIS A 1 248 ? -49.564 -10.505 38.432 1.00 78.81 248 HIS A N 1
ATOM 2034 C CA . HIS A 1 248 ? -50.566 -11.549 38.232 1.00 78.81 248 HIS A CA 1
ATOM 2035 C C . HIS A 1 248 ? -51.107 -12.104 39.563 1.00 78.81 248 HIS A C 1
ATOM 2037 O O . HIS A 1 248 ? -52.306 -12.345 39.685 1.00 78.81 248 HIS A O 1
ATOM 2043 N N . GLU A 1 249 ? -50.247 -12.299 40.569 1.00 82.19 249 GLU A N 1
ATOM 2044 C CA . GLU A 1 249 ? -50.662 -12.749 41.907 1.00 82.19 249 GLU A CA 1
ATOM 2045 C C . GLU A 1 249 ? -51.632 -11.754 42.566 1.00 82.19 249 GLU A C 1
ATOM 2047 O O . GLU A 1 249 ? -52.679 -12.153 43.083 1.00 82.19 249 GLU A O 1
ATOM 2052 N N . PHE A 1 250 ? -51.320 -10.458 42.503 1.00 83.06 250 PHE A N 1
ATOM 2053 C CA . PHE A 1 250 ? -52.120 -9.408 43.136 1.00 83.06 250 PHE A CA 1
ATOM 2054 C C . PHE A 1 250 ? -53.369 -9.012 42.339 1.00 83.06 250 PHE A C 1
ATOM 2056 O O . PHE A 1 250 ? -54.355 -8.594 42.942 1.00 83.06 250 PHE A O 1
ATOM 2063 N N . TYR A 1 251 ? -53.385 -9.203 41.016 1.00 73.38 251 TYR A N 1
ATOM 2064 C CA . TYR A 1 251 ? -54.537 -8.894 40.158 1.00 73.38 251 TYR A CA 1
ATOM 2065 C C . TYR A 1 251 ? -55.814 -9.625 40.598 1.00 73.38 251 TYR A C 1
ATOM 2067 O O . TYR A 1 251 ? -56.875 -9.016 40.742 1.00 73.38 251 TYR A O 1
ATOM 2075 N N . ASN A 1 252 ? -55.711 -10.928 40.874 1.00 76.06 252 ASN A N 1
ATOM 2076 C CA . ASN A 1 252 ? -56.858 -11.725 41.313 1.00 76.06 252 ASN A CA 1
ATOM 2077 C C . ASN A 1 252 ? -57.349 -11.308 42.707 1.00 76.06 252 ASN A C 1
ATOM 2079 O O . ASN A 1 252 ? -58.555 -11.285 42.952 1.00 76.06 252 ASN A O 1
ATOM 2083 N N . ARG A 1 253 ? -56.427 -10.936 43.606 1.00 82.62 253 ARG A N 1
ATOM 2084 C CA . ARG A 1 253 ? -56.762 -10.455 44.957 1.00 82.62 253 ARG A CA 1
ATOM 2085 C C . ARG A 1 253 ? -57.442 -9.084 44.918 1.00 82.62 253 ARG A C 1
ATOM 2087 O O . ARG A 1 253 ? -58.436 -8.889 45.609 1.00 82.62 253 ARG A O 1
ATOM 2094 N N . GLN A 1 254 ? -56.977 -8.174 44.057 1.00 75.62 254 GLN A N 1
ATOM 2095 C CA . GLN A 1 254 ? -57.659 -6.901 43.803 1.00 75.62 254 GLN A CA 1
ATOM 2096 C C . GLN A 1 254 ? -59.073 -7.111 43.263 1.00 75.62 254 GLN A C 1
ATOM 2098 O O . GLN A 1 254 ? -60.004 -6.492 43.765 1.00 75.62 254 GLN A O 1
ATOM 2103 N N . LYS A 1 255 ? -59.264 -8.011 42.290 1.00 75.19 255 LYS A N 1
ATOM 2104 C CA . LYS A 1 255 ? -60.601 -8.324 41.759 1.00 75.19 255 LYS A CA 1
ATOM 2105 C C . LYS A 1 255 ? -61.569 -8.824 42.830 1.00 75.19 255 LYS A C 1
ATOM 2107 O O . LYS A 1 255 ? -62.725 -8.416 42.824 1.00 75.19 255 LYS A O 1
ATOM 2112 N N . ALA A 1 256 ? -61.105 -9.682 43.738 1.00 78.56 256 ALA A N 1
ATOM 2113 C CA . ALA A 1 256 ? -61.928 -10.178 44.838 1.00 78.56 256 ALA A CA 1
ATOM 2114 C C . ALA A 1 256 ? -62.356 -9.047 45.791 1.00 78.56 256 ALA A C 1
ATOM 2116 O O . ALA A 1 256 ? -63.514 -8.995 46.198 1.00 78.56 256 ALA A O 1
ATOM 2117 N N . LEU A 1 257 ? -61.448 -8.115 46.102 1.00 81.31 257 LEU A N 1
ATOM 2118 C CA . LEU A 1 257 ? -61.775 -6.929 46.899 1.00 81.31 257 LEU A CA 1
ATOM 2119 C C . LEU A 1 257 ? -62.749 -5.994 46.174 1.00 81.31 257 LEU A C 1
ATOM 2121 O O . LEU A 1 257 ? -63.698 -5.538 46.797 1.00 81.31 257 LEU A O 1
ATOM 2125 N N . ILE A 1 258 ? -62.563 -5.750 44.872 1.00 73.69 258 ILE A N 1
ATOM 2126 C CA . ILE A 1 258 ? -63.482 -4.933 44.061 1.00 73.69 258 ILE A CA 1
ATOM 2127 C C . ILE A 1 258 ? -64.891 -5.534 44.073 1.00 73.69 258 ILE A C 1
ATOM 2129 O O . ILE A 1 258 ? -65.840 -4.817 44.362 1.00 73.69 258 ILE A O 1
ATOM 2133 N N . HIS A 1 259 ? -65.026 -6.844 43.852 1.00 78.00 259 HIS A N 1
ATOM 2134 C CA . HIS A 1 259 ? -66.326 -7.522 43.907 1.00 78.00 259 HIS A CA 1
ATOM 2135 C C . HIS A 1 259 ? -66.999 -7.362 45.277 1.00 78.00 259 HIS A C 1
ATOM 2137 O O . HIS A 1 259 ? -68.196 -7.111 45.363 1.00 78.00 259 HIS A O 1
ATOM 2143 N N . LYS A 1 260 ? -66.221 -7.471 46.360 1.00 78.88 260 LYS A N 1
ATOM 2144 C CA . LYS A 1 260 ? -66.721 -7.295 47.728 1.00 78.88 260 LYS A CA 1
ATOM 2145 C C . LYS A 1 260 ? -67.177 -5.853 47.993 1.00 78.88 260 LYS A C 1
ATOM 2147 O O . LYS A 1 260 ? -68.195 -5.645 48.645 1.00 78.88 260 LYS A O 1
ATOM 2152 N N . VAL A 1 261 ? -66.452 -4.863 47.465 1.00 76.19 261 VAL A N 1
ATOM 2153 C CA . VAL A 1 261 ? -66.855 -3.446 47.506 1.00 76.19 261 VAL A CA 1
ATOM 2154 C C . VAL A 1 261 ? -68.145 -3.230 46.713 1.00 76.19 261 VAL A C 1
ATOM 2156 O O . VAL A 1 261 ? -69.054 -2.575 47.213 1.00 76.19 261 VAL A O 1
ATOM 2159 N N . GLU A 1 262 ? -68.257 -3.793 45.509 1.00 72.94 262 GLU A N 1
ATOM 2160 C CA . GLU A 1 262 ? -69.454 -3.687 44.664 1.00 72.94 262 GLU A CA 1
ATOM 2161 C C . GLU A 1 262 ? -70.687 -4.314 45.334 1.00 72.94 262 GLU A C 1
ATOM 2163 O O . GLU A 1 262 ? -71.748 -3.690 45.350 1.00 72.94 262 GLU A O 1
ATOM 2168 N N . GLU A 1 263 ? -70.543 -5.490 45.960 1.00 74.50 263 GLU A N 1
ATOM 2169 C CA . GLU A 1 263 ? -71.606 -6.125 46.753 1.00 74.50 263 GLU A CA 1
ATOM 2170 C C . GLU A 1 263 ? -72.081 -5.213 47.888 1.00 74.50 263 GLU A C 1
ATOM 2172 O O . GLU A 1 263 ? -73.273 -4.918 47.972 1.00 74.50 263 GLU A O 1
ATOM 2177 N N . ILE A 1 264 ? -71.168 -4.695 48.713 1.00 72.62 264 ILE A N 1
ATOM 2178 C CA . ILE A 1 264 ? -71.517 -3.814 49.840 1.00 72.62 264 ILE A CA 1
ATOM 2179 C C . ILE A 1 264 ? -72.184 -2.521 49.350 1.00 72.62 264 ILE A C 1
ATOM 2181 O O . ILE A 1 264 ? -73.209 -2.107 49.892 1.00 72.62 264 ILE A O 1
ATOM 2185 N N . THR A 1 265 ? -71.668 -1.931 48.268 1.00 66.12 265 THR A N 1
ATOM 2186 C CA . THR A 1 265 ? -72.244 -0.723 47.650 1.00 66.12 265 THR A CA 1
ATOM 2187 C C . THR A 1 265 ? -73.654 -0.985 47.105 1.00 66.12 265 THR A C 1
ATOM 2189 O O . THR A 1 265 ? -74.501 -0.096 47.125 1.00 66.12 265 THR A O 1
ATOM 2192 N N . SER A 1 266 ? -73.942 -2.208 46.647 1.00 65.06 266 SER A N 1
ATOM 2193 C CA . SER A 1 266 ? -75.267 -2.600 46.151 1.00 65.06 266 SER A CA 1
ATOM 2194 C C . SER A 1 266 ? -76.289 -2.912 47.257 1.00 65.06 266 SER A C 1
ATOM 2196 O O . SER A 1 266 ? -77.493 -2.854 47.002 1.00 65.06 266 SER A O 1
ATOM 2198 N N . MET A 1 267 ? -75.834 -3.218 48.480 1.00 65.81 267 MET A N 1
ATOM 2199 C CA . MET A 1 267 ? -76.682 -3.640 49.605 1.00 65.81 267 MET A CA 1
ATOM 2200 C C . MET A 1 267 ? -77.124 -2.497 50.544 1.00 65.81 267 MET A C 1
ATOM 2202 O O . MET A 1 267 ? -77.996 -2.729 51.379 1.00 65.81 267 MET A O 1
ATOM 2206 N N . ASN A 1 268 ? -76.605 -1.266 50.397 1.00 58.09 268 ASN A N 1
ATOM 2207 C CA . ASN A 1 268 ? -76.967 -0.083 51.211 1.00 58.09 268 ASN A CA 1
ATOM 2208 C C . ASN A 1 268 ? -76.871 -0.290 52.747 1.00 58.09 268 ASN A C 1
ATOM 2210 O O . ASN A 1 268 ? -77.699 0.225 53.500 1.00 58.09 268 ASN A O 1
ATOM 2214 N N . THR A 1 269 ? -75.882 -1.040 53.240 1.00 56.94 269 THR A N 1
ATOM 2215 C CA . THR A 1 269 ? -75.645 -1.267 54.681 1.00 56.94 269 THR A CA 1
ATOM 2216 C C . THR A 1 269 ? -74.583 -0.309 55.250 1.00 56.94 269 THR A C 1
ATOM 2218 O O . THR A 1 269 ? -73.524 -0.131 54.656 1.00 56.94 269 THR A O 1
ATOM 2221 N N . GLU A 1 270 ? -74.860 0.328 56.397 1.00 55.62 270 GLU A N 1
ATOM 2222 C CA . GLU A 1 270 ? -74.048 1.414 56.987 1.00 55.62 270 GLU A CA 1
ATOM 2223 C C . GLU A 1 270 ? -72.683 0.981 57.587 1.00 55.62 270 GLU A C 1
ATOM 2225 O O . GLU A 1 270 ? -72.616 0.152 58.493 1.00 55.62 270 GLU A O 1
ATOM 2230 N N . ILE A 1 271 ? -71.622 1.672 57.135 1.00 58.69 271 ILE A N 1
ATOM 2231 C CA . ILE A 1 271 ? -70.394 2.177 57.809 1.00 58.69 271 ILE A CA 1
ATOM 2232 C C . ILE A 1 271 ? -69.427 1.168 58.482 1.00 58.69 271 ILE A C 1
ATOM 2234 O O . ILE A 1 271 ? -68.216 1.397 58.471 1.00 58.69 271 ILE A O 1
ATOM 2238 N N . ALA A 1 272 ? -69.875 0.039 59.037 1.00 54.59 272 ALA A N 1
ATOM 2239 C CA . ALA A 1 272 ? -68.980 -0.897 59.740 1.00 54.59 272 ALA A CA 1
ATOM 2240 C C . ALA A 1 272 ? -68.099 -1.738 58.789 1.00 54.59 272 ALA A C 1
ATOM 2242 O O . ALA A 1 272 ? -66.911 -1.930 59.062 1.00 54.59 272 ALA A O 1
ATOM 2243 N N . ASP A 1 273 ? -68.647 -2.183 57.654 1.00 55.94 273 ASP A N 1
ATOM 2244 C CA . ASP A 1 273 ? -67.919 -2.989 56.659 1.00 55.94 273 ASP A CA 1
ATOM 2245 C C . ASP A 1 273 ? -66.895 -2.166 55.845 1.00 55.94 273 ASP A C 1
ATOM 2247 O O . ASP A 1 273 ? -65.887 -2.704 55.378 1.00 55.94 273 ASP A O 1
ATOM 2251 N N . GLU A 1 274 ? -67.088 -0.845 55.724 1.00 57.62 274 GLU A N 1
ATOM 2252 C CA . GLU A 1 274 ? -66.148 0.073 55.053 1.00 57.62 274 GLU A CA 1
ATOM 2253 C C . GLU A 1 274 ? -64.797 0.172 55.782 1.00 57.62 274 GLU A C 1
ATOM 2255 O O . GLU A 1 274 ? -63.740 0.260 55.144 1.00 57.62 274 GLU A O 1
ATOM 2260 N N . LEU A 1 275 ? -64.806 0.126 57.120 1.00 58.50 275 LEU A N 1
ATOM 2261 C CA . LEU A 1 275 ? -63.588 0.232 57.927 1.00 58.50 275 LEU A CA 1
ATOM 2262 C C . LEU A 1 275 ? -62.700 -1.021 57.791 1.00 58.50 275 LEU A C 1
ATOM 2264 O O . LEU A 1 275 ? -61.473 -0.902 57.743 1.00 58.50 275 LEU A O 1
ATOM 2268 N N . ASP A 1 276 ? -63.303 -2.210 57.685 1.00 69.50 276 ASP A N 1
ATOM 2269 C CA . ASP A 1 276 ? -62.582 -3.482 57.514 1.00 69.50 276 ASP A CA 1
ATOM 2270 C C . ASP A 1 276 ? -62.025 -3.643 56.086 1.00 69.50 276 ASP A C 1
ATOM 2272 O O . ASP A 1 276 ? -60.884 -4.075 55.893 1.00 69.50 276 ASP A O 1
ATOM 2276 N N . LEU A 1 277 ? -62.774 -3.188 55.074 1.00 70.50 277 LEU A N 1
ATOM 2277 C CA . LEU A 1 277 ? -62.314 -3.111 53.682 1.00 70.50 277 LEU A CA 1
ATOM 2278 C C . LEU A 1 277 ? -61.111 -2.179 53.508 1.00 70.50 277 LEU A C 1
ATOM 2280 O O . LEU A 1 277 ? -60.138 -2.548 52.849 1.00 70.50 277 LEU A O 1
ATOM 2284 N N . SER A 1 278 ? -61.147 -0.994 54.125 1.00 66.00 278 SER A N 1
ATOM 2285 C CA . SER A 1 278 ? -60.020 -0.051 54.112 1.00 66.00 278 SER A CA 1
ATOM 2286 C C . SER A 1 278 ? -58.750 -0.689 54.685 1.00 66.00 278 SER A C 1
ATOM 2288 O O . SER A 1 278 ? -57.654 -0.531 54.141 1.00 66.00 278 SER A O 1
ATOM 2290 N N . LYS A 1 279 ? -58.894 -1.495 55.743 1.00 75.44 279 LYS A N 1
ATOM 2291 C CA . LYS A 1 279 ? -57.788 -2.239 56.353 1.00 75.44 279 LYS A CA 1
ATOM 2292 C C . LYS A 1 279 ? -57.228 -3.313 55.413 1.00 75.44 279 LYS A C 1
ATOM 2294 O O . LYS A 1 279 ? -56.023 -3.339 55.188 1.00 75.44 279 LYS A O 1
ATOM 2299 N N . GLN A 1 280 ? -58.091 -4.115 54.783 1.00 78.88 280 GLN A N 1
ATOM 2300 C CA . GLN A 1 280 ? -57.682 -5.139 53.807 1.00 78.88 280 GLN A CA 1
ATOM 2301 C C . GLN A 1 280 ? -57.007 -4.542 52.562 1.00 78.88 280 GLN A C 1
ATOM 2303 O O . GLN A 1 280 ? -56.024 -5.095 52.070 1.00 78.88 280 GLN A O 1
ATOM 2308 N N . ILE A 1 281 ? -57.490 -3.397 52.067 1.00 76.75 281 ILE A N 1
ATOM 2309 C CA . ILE A 1 281 ? -56.866 -2.669 50.952 1.00 76.75 281 ILE A CA 1
ATOM 2310 C C . ILE A 1 281 ? -55.481 -2.155 51.353 1.00 76.75 281 ILE A C 1
ATOM 2312 O O . ILE A 1 281 ? -54.530 -2.306 50.582 1.00 76.75 281 ILE A O 1
ATOM 2316 N N . ASN A 1 282 ? -55.344 -1.575 52.547 1.00 72.06 282 ASN A N 1
ATOM 2317 C CA . ASN A 1 282 ? -54.063 -1.072 53.041 1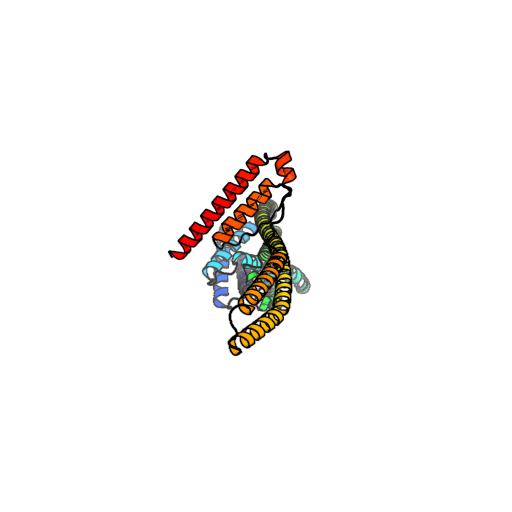.00 72.06 282 ASN A CA 1
ATOM 2318 C C . ASN A 1 282 ? -53.047 -2.200 53.251 1.00 72.06 282 ASN A C 1
ATOM 2320 O O . ASN A 1 282 ? -51.900 -2.057 52.829 1.00 72.06 282 ASN A O 1
ATOM 2324 N N . ASP A 1 283 ? -53.462 -3.332 53.823 1.00 81.56 283 ASP A N 1
ATOM 2325 C CA . ASP A 1 283 ? -52.592 -4.493 54.024 1.00 81.56 283 ASP A CA 1
ATOM 2326 C C . ASP A 1 283 ? -52.133 -5.088 52.683 1.00 81.56 283 ASP A C 1
ATOM 2328 O O . ASP A 1 283 ? -50.940 -5.332 52.492 1.00 81.56 283 ASP A O 1
ATOM 2332 N N . LEU A 1 284 ? -53.043 -5.232 51.709 1.00 82.19 284 LEU A N 1
ATOM 2333 C CA . LEU A 1 284 ? -52.706 -5.721 50.368 1.00 82.19 284 LEU A CA 1
ATOM 2334 C C . LEU A 1 284 ? -51.785 -4.746 49.613 1.00 82.19 284 LEU A C 1
ATOM 2336 O O . LEU A 1 284 ? -50.855 -5.169 48.924 1.00 82.19 284 LEU A O 1
ATOM 2340 N N . THR A 1 285 ? -52.023 -3.438 49.751 1.00 72.38 285 THR A N 1
ATOM 2341 C CA . THR A 1 285 ? -51.178 -2.392 49.157 1.00 72.38 285 THR A CA 1
ATOM 2342 C C . THR A 1 285 ? -49.782 -2.433 49.761 1.00 72.38 285 THR A C 1
ATOM 2344 O O . THR A 1 285 ? -48.794 -2.388 49.029 1.00 72.38 285 THR A O 1
ATOM 2347 N N . LYS A 1 286 ? -49.681 -2.576 51.083 1.00 75.25 286 LYS A N 1
ATOM 2348 C CA . LYS A 1 286 ? -48.405 -2.670 51.790 1.00 75.25 286 LYS A CA 1
ATOM 2349 C C . LYS A 1 286 ? -47.628 -3.924 51.382 1.00 75.25 286 LYS A C 1
ATOM 2351 O O . LYS A 1 286 ? -46.479 -3.800 50.978 1.00 75.25 286 LYS A O 1
ATOM 2356 N N . GLU A 1 287 ? -48.278 -5.091 51.339 1.00 81.44 287 GLU A N 1
ATOM 2357 C CA . GLU A 1 287 ? -47.662 -6.352 50.892 1.00 81.44 287 GLU A CA 1
ATOM 2358 C C . GLU A 1 287 ? -47.137 -6.265 49.447 1.00 81.44 287 GLU A C 1
ATOM 2360 O O . GLU A 1 287 ? -46.031 -6.725 49.154 1.00 81.44 287 GLU A O 1
ATOM 2365 N N . TYR A 1 288 ? -47.905 -5.657 48.533 1.00 78.75 288 TYR A N 1
ATOM 2366 C CA . TYR A 1 288 ? -47.460 -5.425 47.157 1.00 78.75 288 TYR A CA 1
ATOM 2367 C C . TYR A 1 288 ? -46.254 -4.482 47.106 1.00 78.75 288 TYR A C 1
ATOM 2369 O O . TYR A 1 288 ? -45.302 -4.745 46.373 1.00 78.75 288 TYR A O 1
ATOM 2377 N N . THR A 1 289 ? -46.293 -3.393 47.878 1.00 69.25 289 THR A N 1
ATOM 2378 C CA . THR A 1 289 ? -45.233 -2.377 47.897 1.00 69.25 289 THR A CA 1
ATOM 2379 C C . THR A 1 289 ? -43.929 -2.977 48.412 1.00 69.25 289 THR A C 1
ATOM 2381 O O . THR A 1 289 ? -42.915 -2.860 47.729 1.00 69.25 289 THR A O 1
ATOM 2384 N N . ASP A 1 290 ? -43.980 -3.713 49.525 1.00 75.81 290 ASP A N 1
ATOM 2385 C CA . ASP A 1 290 ? -42.824 -4.374 50.133 1.00 75.81 290 ASP A CA 1
ATOM 2386 C C . ASP A 1 290 ? -42.206 -5.406 49.167 1.00 75.81 290 ASP A C 1
ATOM 2388 O O . ASP A 1 290 ? -41.013 -5.346 48.860 1.00 75.81 290 ASP A O 1
ATOM 2392 N N . LYS A 1 291 ? -43.027 -6.289 48.572 1.00 78.19 291 LYS A N 1
ATOM 2393 C CA . LYS A 1 291 ? -42.561 -7.286 47.587 1.00 78.19 291 LYS A CA 1
ATOM 2394 C C . LYS A 1 291 ? -42.024 -6.650 46.301 1.00 78.19 291 LYS A C 1
ATOM 2396 O O . LYS A 1 291 ? -41.062 -7.149 45.717 1.00 78.19 291 LYS A O 1
ATOM 2401 N N . ALA A 1 292 ? -42.623 -5.557 45.830 1.00 71.19 292 ALA A N 1
ATOM 2402 C CA . ALA A 1 292 ? -42.131 -4.825 44.664 1.00 71.19 292 ALA A CA 1
ATOM 2403 C C . ALA A 1 292 ? -40.792 -4.126 44.952 1.00 71.19 292 ALA A C 1
ATOM 2405 O O . ALA A 1 292 ? -39.941 -4.051 44.064 1.00 71.19 292 ALA A O 1
ATOM 2406 N N . GLN A 1 293 ? -40.587 -3.650 46.183 1.00 67.19 293 GLN A N 1
ATOM 2407 C CA . GLN A 1 293 ? -39.331 -3.050 46.637 1.00 67.19 293 GLN A CA 1
ATOM 2408 C C . GLN A 1 293 ? -38.205 -4.081 46.750 1.00 67.19 293 GLN A C 1
ATOM 2410 O O . GLN A 1 293 ? -37.072 -3.771 46.398 1.00 67.19 293 GLN A O 1
ATOM 2415 N N . GLU A 1 294 ? -38.511 -5.313 47.162 1.00 71.06 294 GLU A N 1
ATOM 2416 C CA . GLU A 1 294 ? -37.544 -6.420 47.179 1.00 71.06 294 GLU A CA 1
ATOM 2417 C C . GLU A 1 294 ? -37.136 -6.887 45.771 1.00 71.06 294 GLU A C 1
ATOM 2419 O O . GLU A 1 294 ? -36.000 -7.317 45.559 1.00 71.06 294 GLU A O 1
ATOM 2424 N N . ILE A 1 295 ? -38.051 -6.811 44.794 1.00 67.56 295 ILE A N 1
ATOM 2425 C CA . ILE A 1 295 ? -37.785 -7.189 43.395 1.00 67.56 295 ILE A CA 1
ATOM 2426 C C . ILE A 1 295 ? -36.986 -6.108 42.663 1.00 67.56 295 ILE A C 1
ATOM 2428 O O . ILE A 1 295 ? -36.125 -6.452 41.850 1.00 67.56 295 ILE A O 1
ATOM 2432 N N . LYS A 1 296 ? -37.241 -4.829 42.967 1.00 59.72 296 LYS A N 1
ATOM 2433 C CA . LYS A 1 296 ? -36.441 -3.705 42.476 1.00 59.72 296 LYS A CA 1
ATOM 2434 C C . LYS A 1 296 ? -35.062 -3.749 43.113 1.00 59.72 296 LYS A C 1
ATOM 2436 O O . LYS A 1 296 ? -34.791 -3.133 44.142 1.00 59.72 296 LYS A O 1
ATOM 2441 N N . THR A 1 297 ? -34.144 -4.440 42.455 1.00 57.06 297 THR A N 1
ATOM 2442 C CA . THR A 1 297 ? -32.728 -4.183 42.661 1.00 57.06 297 THR A CA 1
ATOM 2443 C C . THR A 1 297 ? -32.458 -2.783 42.129 1.00 57.06 297 THR A C 1
ATOM 2445 O O . THR A 1 297 ? -32.210 -2.626 40.939 1.00 57.06 297 THR A O 1
ATOM 2448 N N . LEU A 1 298 ? -32.536 -1.760 42.989 1.00 50.69 298 LEU A N 1
ATOM 2449 C CA . LEU A 1 298 ? -31.868 -0.480 42.740 1.00 50.69 298 LEU A CA 1
ATOM 2450 C C . LEU A 1 298 ? -30.519 -0.779 42.091 1.00 50.69 298 LEU A C 1
ATOM 2452 O O . LEU A 1 298 ? -29.824 -1.665 42.593 1.00 50.69 298 LEU A O 1
ATOM 2456 N N . ASP A 1 299 ? -30.208 -0.079 41.000 1.00 53.00 299 ASP A N 1
ATOM 2457 C CA . ASP A 1 299 ? -28.946 -0.091 40.261 1.00 53.00 299 ASP A CA 1
ATOM 2458 C C . ASP A 1 299 ? -27.744 -0.190 41.213 1.00 53.00 299 ASP A C 1
ATOM 2460 O O . ASP A 1 299 ? -27.161 0.820 41.617 1.00 53.00 299 ASP A O 1
ATOM 2464 N N . LYS A 1 300 ? -27.396 -1.411 41.641 1.00 61.03 300 LYS A N 1
ATOM 2465 C CA . LYS A 1 300 ? -26.378 -1.612 42.666 1.00 61.03 300 LYS A CA 1
ATOM 2466 C C . LYS A 1 300 ? -25.057 -1.264 42.024 1.00 61.03 300 LYS A C 1
ATOM 2468 O O . LYS A 1 300 ? -24.543 -2.002 41.182 1.00 61.03 300 LYS A O 1
ATOM 2473 N N . LEU A 1 301 ? -24.529 -0.123 42.440 1.00 69.62 301 LEU A N 1
ATOM 2474 C CA . LEU A 1 301 ? -23.203 0.305 42.061 1.00 69.62 301 LEU A CA 1
ATOM 2475 C C . LEU A 1 301 ? -22.201 -0.788 42.449 1.00 69.62 301 LEU A C 1
ATOM 2477 O O . LEU A 1 301 ? -22.308 -1.360 43.540 1.00 69.62 301 LEU A O 1
ATOM 2481 N N . PRO A 1 302 ? -21.234 -1.102 41.574 1.00 67.12 302 PRO A N 1
ATOM 2482 C CA . PRO A 1 302 ? -20.132 -1.963 41.961 1.00 67.12 302 PRO A CA 1
ATOM 2483 C C . PRO A 1 302 ? -19.423 -1.341 43.173 1.00 67.12 302 PRO A C 1
ATOM 2485 O O . PRO A 1 302 ? -19.101 -0.155 43.167 1.00 67.12 302 PRO A O 1
ATOM 2488 N N . THR A 1 303 ? -19.211 -2.137 44.218 1.00 74.56 303 THR A N 1
ATOM 2489 C CA . THR A 1 303 ? -18.592 -1.690 45.472 1.00 74.56 303 THR A CA 1
ATOM 2490 C C . THR A 1 303 ? -17.074 -1.712 45.367 1.00 74.56 303 THR A C 1
ATOM 2492 O O . THR A 1 303 ? -16.491 -2.683 44.879 1.00 74.56 303 THR A O 1
ATOM 2495 N N . THR A 1 304 ? -16.422 -0.678 45.884 1.00 77.94 304 THR A N 1
ATOM 2496 C CA . THR A 1 304 ? -14.962 -0.594 46.020 1.00 77.94 304 THR A CA 1
ATOM 2497 C C . THR A 1 304 ? -14.445 -1.308 47.269 1.00 77.94 304 THR A C 1
ATOM 2499 O O . THR A 1 304 ? -13.257 -1.623 47.331 1.00 77.94 304 THR A O 1
ATOM 2502 N N . GLY A 1 305 ? -15.320 -1.566 48.251 1.00 74.19 305 GLY A N 1
ATOM 2503 C CA . GLY A 1 305 ? -14.950 -2.106 49.565 1.00 74.19 305 GLY A CA 1
ATOM 2504 C C . GLY A 1 305 ? -14.500 -1.032 50.563 1.00 74.19 305 GLY A C 1
ATOM 2505 O O . GLY A 1 305 ? -14.204 -1.349 51.714 1.00 74.19 305 GLY A O 1
ATOM 2506 N N . ILE A 1 306 ? -14.471 0.238 50.148 1.00 81.50 306 ILE A N 1
ATOM 2507 C CA . ILE A 1 306 ? -14.172 1.390 51.002 1.00 81.50 306 ILE A CA 1
ATOM 2508 C C . ILE A 1 306 ? -15.459 2.195 51.153 1.00 81.50 306 ILE A C 1
ATOM 2510 O O . ILE A 1 306 ? -15.952 2.775 50.184 1.00 81.50 306 ILE A O 1
ATOM 2514 N N . VAL A 1 307 ? -15.994 2.220 52.375 1.00 83.69 307 VAL A N 1
ATOM 2515 C CA . VAL A 1 307 ? -17.331 2.746 52.693 1.00 83.69 307 VAL A CA 1
ATOM 2516 C C . VAL A 1 307 ? -17.500 4.184 52.205 1.00 83.69 307 VAL A C 1
ATOM 2518 O O . VAL A 1 307 ? -18.461 4.491 51.513 1.00 83.69 307 VAL A O 1
ATOM 2521 N N . GLU A 1 308 ? -16.523 5.045 52.469 1.00 84.12 308 GLU A N 1
ATOM 2522 C CA . GLU A 1 308 ? -16.580 6.473 52.159 1.00 84.12 308 GLU A CA 1
ATOM 2523 C C . GLU A 1 308 ? -16.554 6.761 50.651 1.00 84.12 308 GLU A C 1
ATOM 2525 O O . GLU A 1 308 ? -17.105 7.763 50.199 1.00 84.12 308 GLU A O 1
ATOM 2530 N N . ILE A 1 309 ? -15.928 5.889 49.855 1.00 85.06 309 ILE A N 1
ATOM 2531 C CA . ILE A 1 309 ? -15.929 6.005 48.390 1.00 85.06 309 ILE A CA 1
ATOM 2532 C C . ILE A 1 309 ? -17.253 5.473 47.831 1.00 85.06 309 ILE A C 1
ATOM 2534 O O . ILE A 1 309 ? -17.843 6.090 46.944 1.00 85.06 309 ILE A O 1
ATOM 2538 N N . ASP A 1 310 ? -17.747 4.360 48.373 1.00 82.69 310 ASP A N 1
ATOM 2539 C CA . ASP A 1 310 ? -19.018 3.766 47.956 1.00 82.69 310 ASP A CA 1
ATOM 2540 C C . ASP A 1 310 ? -20.208 4.680 48.288 1.00 82.69 310 ASP A C 1
ATOM 2542 O O . ASP A 1 310 ? -21.121 4.825 47.474 1.00 82.69 310 ASP A O 1
ATOM 2546 N N . ASP A 1 311 ? -20.183 5.355 49.437 1.00 84.69 311 ASP A N 1
ATOM 2547 C CA . ASP A 1 311 ? -21.200 6.337 49.816 1.00 84.69 311 ASP A CA 1
ATOM 2548 C C . ASP A 1 311 ? -21.164 7.577 48.916 1.00 84.69 311 ASP A C 1
ATOM 2550 O O . ASP A 1 311 ? -22.221 8.074 48.521 1.00 84.69 311 ASP A O 1
ATOM 2554 N N . MET A 1 312 ? -19.974 8.018 48.492 1.00 86.19 312 MET A N 1
ATOM 2555 C CA . MET A 1 312 ? -19.836 9.099 47.513 1.00 86.19 312 MET A CA 1
ATOM 2556 C C . MET A 1 312 ? -20.467 8.728 46.161 1.00 86.19 312 MET A C 1
ATOM 2558 O O . MET A 1 312 ? -21.153 9.545 45.544 1.00 86.19 312 MET A O 1
ATOM 2562 N N . PHE A 1 313 ? -20.295 7.485 45.698 1.00 86.88 313 PHE A N 1
ATOM 2563 C CA . PHE A 1 313 ? -20.927 7.039 44.455 1.00 86.88 313 PHE A CA 1
ATOM 2564 C C . PHE A 1 313 ? -22.450 6.932 44.567 1.00 86.88 313 PHE A C 1
ATOM 2566 O O . PHE A 1 313 ? -23.143 7.333 43.632 1.00 86.88 313 PHE A O 1
ATOM 2573 N N . LYS A 1 314 ? -22.980 6.452 45.700 1.00 86.94 314 LYS A N 1
ATOM 2574 C CA . LYS A 1 314 ? -24.434 6.433 45.949 1.00 86.94 314 LYS A CA 1
ATOM 2575 C C . LYS A 1 314 ? -25.021 7.843 45.964 1.00 86.94 314 LYS A C 1
ATOM 2577 O O . LYS A 1 314 ? -26.064 8.074 45.357 1.00 86.94 314 LYS A O 1
ATOM 2582 N N . TYR A 1 315 ? -24.344 8.782 46.629 1.00 86.25 315 TYR A N 1
ATOM 2583 C CA . TYR A 1 315 ? -24.746 10.187 46.640 1.00 86.25 315 TYR A CA 1
ATOM 2584 C C . TYR A 1 315 ? -24.830 10.742 45.213 1.00 86.25 315 TYR A C 1
ATOM 2586 O O . TYR A 1 315 ? -25.860 11.289 44.823 1.00 86.25 315 TYR A O 1
ATOM 2594 N N . MET A 1 316 ? -23.792 10.515 44.401 1.00 85.06 316 MET A N 1
ATOM 2595 C CA . MET A 1 316 ? -23.762 10.993 43.018 1.00 85.06 316 MET A CA 1
ATOM 2596 C C . MET A 1 316 ? -24.850 10.356 42.142 1.00 85.06 316 MET A C 1
ATOM 2598 O O . MET A 1 316 ? -25.468 11.044 41.333 1.00 85.06 316 MET A O 1
ATOM 2602 N N . GLN A 1 317 ? -25.123 9.061 42.316 1.00 83.69 317 GLN A N 1
ATOM 2603 C CA . GLN A 1 317 ? -26.211 8.376 41.615 1.00 83.69 317 GLN A CA 1
ATOM 2604 C C . GLN A 1 317 ? -27.565 9.031 41.921 1.00 83.69 317 GLN A C 1
ATOM 2606 O O . GLN A 1 317 ? -28.287 9.387 40.994 1.00 83.69 317 GLN A O 1
ATOM 2611 N N . SER A 1 318 ? -27.851 9.307 43.197 1.00 80.69 318 SER A N 1
ATOM 2612 C CA . SER A 1 318 ? -29.065 10.026 43.607 1.00 80.69 318 SER A CA 1
ATOM 2613 C C . SER A 1 318 ? -29.149 11.439 43.008 1.00 80.69 318 SER A C 1
ATOM 2615 O O . SER A 1 318 ? -30.221 11.890 42.596 1.00 80.69 318 SER A O 1
ATOM 2617 N N . GLU A 1 319 ? -28.026 12.158 42.959 1.00 82.38 319 GLU A N 1
ATOM 2618 C CA . GLU A 1 319 ? -27.908 13.490 42.352 1.00 82.38 319 GLU A CA 1
ATOM 2619 C C . GLU A 1 319 ? -28.225 13.452 40.844 1.00 82.38 319 GLU A C 1
ATOM 2621 O O . GLU A 1 319 ? -28.944 14.320 40.338 1.00 82.38 319 GLU A O 1
ATOM 2626 N N . CYS A 1 320 ? -27.743 12.432 40.129 1.00 79.88 320 CYS A N 1
ATOM 2627 C CA . CYS A 1 320 ? -28.029 12.204 38.712 1.00 79.88 320 CYS A CA 1
ATOM 2628 C C . CYS A 1 320 ? -29.490 11.799 38.459 1.00 79.88 320 CYS A C 1
ATOM 2630 O O . CYS A 1 320 ? -30.120 12.349 37.549 1.00 79.88 320 CYS A O 1
ATOM 2632 N N . ASP A 1 321 ? -30.052 10.918 39.289 1.00 78.75 321 ASP A N 1
ATOM 2633 C CA . ASP A 1 321 ? -31.441 10.456 39.184 1.00 78.75 321 ASP A CA 1
ATOM 2634 C C . ASP A 1 321 ? -32.430 11.619 39.311 1.00 78.75 321 ASP A C 1
ATOM 2636 O O . ASP A 1 321 ? -33.357 11.749 38.505 1.00 78.75 321 ASP A O 1
ATOM 2640 N N . SER A 1 322 ? -32.178 12.540 40.252 1.00 79.25 322 SER A N 1
ATOM 2641 C CA . SER A 1 322 ? -32.987 13.757 40.429 1.00 79.25 322 SER A CA 1
ATOM 2642 C C . SER A 1 322 ? -33.033 14.639 39.170 1.00 79.25 322 SER A C 1
ATOM 2644 O O . SER A 1 322 ? -34.020 15.332 38.915 1.00 79.25 322 SER A O 1
ATOM 2646 N N . LYS A 1 323 ? -31.986 14.566 38.338 1.00 80.88 323 LYS A N 1
ATOM 2647 C CA . LYS A 1 323 ? -31.832 15.318 37.086 1.00 80.88 323 LYS A CA 1
ATOM 2648 C C . LYS A 1 323 ? -32.167 14.481 35.845 1.00 80.88 323 LYS A C 1
ATOM 2650 O O . LYS A 1 323 ? -31.991 14.967 34.729 1.00 80.88 323 LYS A O 1
ATOM 2655 N N . LYS A 1 324 ? -32.681 13.252 36.017 1.00 77.94 324 LYS A N 1
ATOM 2656 C CA . LYS A 1 324 ? -32.972 12.279 34.943 1.00 77.94 324 LYS A CA 1
ATOM 2657 C C . LYS A 1 324 ? -31.749 11.951 34.073 1.00 77.94 324 LYS A C 1
ATOM 2659 O O . LYS A 1 324 ? -31.875 11.754 32.864 1.00 77.94 324 LYS A O 1
ATOM 2664 N N . ILE A 1 325 ? -30.566 11.914 34.679 1.00 75.38 325 ILE A N 1
ATOM 2665 C CA . ILE A 1 325 ? -29.303 11.565 34.023 1.00 75.38 325 ILE A CA 1
ATOM 2666 C C . ILE A 1 325 ? -28.936 10.141 34.436 1.00 75.38 325 ILE A C 1
ATOM 2668 O O . ILE A 1 325 ? -28.882 9.839 35.621 1.00 75.38 325 ILE A O 1
ATOM 2672 N N . GLN A 1 326 ? -28.663 9.262 33.470 1.00 75.75 326 GLN A N 1
ATOM 2673 C CA . GLN A 1 326 ? -28.256 7.890 33.777 1.00 75.75 326 GLN A CA 1
ATOM 2674 C C . GLN A 1 326 ? -26.815 7.857 34.308 1.00 75.75 326 GLN A C 1
ATOM 2676 O O . GLN A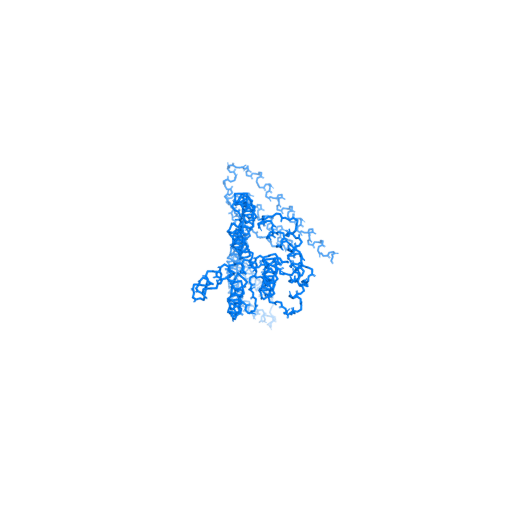 1 326 ? -25.885 8.273 33.613 1.00 75.75 326 GLN A O 1
ATOM 2681 N N . PHE A 1 327 ? -26.620 7.300 35.505 1.00 76.12 327 PHE A N 1
ATOM 2682 C CA . PHE A 1 327 ? -25.307 7.131 36.126 1.00 76.12 327 PHE A CA 1
ATOM 2683 C C . PHE A 1 327 ? -24.812 5.682 35.996 1.00 76.12 327 PHE A C 1
ATOM 2685 O O . PHE A 1 327 ? -25.337 4.772 36.629 1.00 76.12 327 PHE A O 1
ATOM 2692 N N . ASN A 1 328 ? -23.784 5.459 35.169 1.00 76.06 328 ASN A N 1
ATOM 2693 C CA . ASN A 1 328 ? -23.160 4.145 34.975 1.00 76.06 328 ASN A CA 1
ATOM 2694 C C . ASN A 1 328 ? -21.734 4.143 35.544 1.00 76.06 328 ASN A C 1
ATOM 2696 O O . ASN A 1 328 ? -20.855 4.829 35.018 1.00 76.06 328 ASN A O 1
ATOM 2700 N N . LEU A 1 329 ? -21.485 3.338 36.580 1.00 75.75 329 LEU A N 1
ATOM 2701 C CA . LEU A 1 329 ? -20.176 3.229 37.229 1.00 75.75 329 LEU A CA 1
ATOM 2702 C C . LEU A 1 329 ? -19.422 1.971 36.774 1.00 75.75 329 LEU A C 1
ATOM 2704 O O . LEU A 1 329 ? -19.940 0.859 36.857 1.00 75.75 329 LEU A O 1
ATOM 2708 N N . LYS A 1 330 ? -18.163 2.137 36.348 1.00 75.50 330 LYS A N 1
ATOM 2709 C CA . LYS A 1 330 ? -17.223 1.040 36.064 1.00 75.50 330 LYS A CA 1
ATOM 2710 C C . LYS A 1 330 ? -15.914 1.285 36.808 1.00 75.50 330 LYS A C 1
ATOM 2712 O O . LYS A 1 330 ? -15.243 2.286 36.566 1.00 75.50 330 LYS A O 1
ATOM 2717 N N . ILE A 1 331 ? -15.543 0.363 37.694 1.00 73.62 331 ILE A N 1
ATOM 2718 C CA . ILE A 1 331 ? -14.303 0.440 38.474 1.00 73.62 331 ILE A CA 1
ATOM 2719 C C . ILE A 1 331 ? -13.244 -0.424 37.789 1.00 73.62 331 ILE A C 1
ATOM 2721 O O . ILE A 1 331 ? -13.356 -1.646 37.752 1.00 73.62 331 ILE A O 1
ATOM 2725 N N . ASN A 1 332 ? -12.205 0.219 37.257 1.00 66.12 332 ASN A N 1
ATOM 2726 C CA . ASN A 1 332 ? -11.060 -0.446 36.638 1.00 66.12 332 ASN A CA 1
ATOM 2727 C C . ASN A 1 332 ? -9.795 -0.136 37.451 1.00 66.12 332 ASN A C 1
ATOM 2729 O O . ASN A 1 332 ? -9.110 0.850 37.186 1.00 66.12 332 ASN A O 1
ATOM 2733 N N . GLY A 1 333 ? -9.493 -0.966 38.450 1.00 63.78 333 GLY A N 1
ATOM 2734 C CA . GLY A 1 333 ? -8.285 -0.830 39.267 1.00 63.78 333 GLY A CA 1
ATOM 2735 C C . GLY A 1 333 ? -8.484 -1.250 40.721 1.00 63.78 333 GLY A C 1
ATOM 2736 O O . GLY A 1 333 ? -9.607 -1.353 41.205 1.00 63.78 333 GLY A O 1
ATOM 2737 N N . ASN A 1 334 ? -7.377 -1.497 41.424 1.00 76.56 334 ASN A N 1
ATOM 2738 C CA . ASN A 1 334 ? -7.398 -1.850 42.842 1.00 76.56 334 ASN A CA 1
ATOM 2739 C C . ASN A 1 334 ? -7.359 -0.573 43.704 1.00 76.56 334 ASN A C 1
ATOM 2741 O O . ASN A 1 334 ? -6.294 0.019 43.900 1.00 76.56 334 ASN A O 1
ATOM 2745 N N . ILE A 1 335 ? -8.524 -0.160 44.216 1.00 81.94 335 ILE A N 1
ATOM 2746 C CA . ILE A 1 335 ? -8.663 1.050 45.041 1.00 81.94 335 ILE A CA 1
ATOM 2747 C C . ILE A 1 335 ? -7.909 0.902 46.375 1.00 81.94 335 ILE A C 1
ATOM 2749 O O . ILE A 1 335 ? -7.259 1.856 46.797 1.00 81.94 335 ILE A O 1
ATOM 2753 N N . TYR A 1 336 ? -7.877 -0.293 46.985 1.00 81.62 336 TYR A N 1
ATOM 2754 C CA . TYR A 1 336 ? -7.071 -0.553 48.191 1.00 81.62 336 TYR A CA 1
ATOM 2755 C C . TYR A 1 336 ? -5.585 -0.272 47.963 1.00 81.62 336 TYR A C 1
ATOM 2757 O O . TYR A 1 336 ? -4.927 0.368 48.780 1.00 81.62 336 TYR A O 1
ATOM 2765 N N . HIS A 1 337 ? -5.048 -0.699 46.819 1.00 82.69 337 HIS A N 1
ATOM 2766 C CA . HIS A 1 337 ? -3.663 -0.401 46.466 1.00 82.69 337 HIS A CA 1
ATOM 2767 C C . HIS A 1 337 ? -3.430 1.110 46.293 1.00 82.69 337 HIS A C 1
ATOM 2769 O O . HIS A 1 337 ? -2.374 1.619 46.666 1.00 82.69 337 HIS A O 1
ATOM 2775 N N . MET A 1 338 ? -4.401 1.849 45.746 1.00 80.88 338 MET A N 1
ATOM 2776 C CA . MET A 1 338 ? -4.298 3.306 45.624 1.00 80.88 338 MET A CA 1
ATOM 2777 C C . MET A 1 338 ? -4.272 4.003 46.984 1.00 80.88 338 MET A C 1
ATOM 2779 O O . MET A 1 338 ? -3.398 4.849 47.190 1.00 80.88 338 MET A O 1
ATOM 2783 N N . ILE A 1 339 ? -5.180 3.642 47.897 1.00 86.44 339 ILE A N 1
ATOM 2784 C CA . ILE A 1 339 ? -5.261 4.308 49.204 1.00 86.44 339 ILE A CA 1
ATOM 2785 C C . ILE A 1 339 ? -4.058 4.003 50.100 1.00 86.44 339 ILE A C 1
ATOM 2787 O O . ILE A 1 339 ? -3.607 4.868 50.846 1.00 86.44 339 ILE A O 1
ATOM 2791 N N . ASN A 1 340 ? -3.492 2.800 49.976 1.00 81.56 340 ASN A N 1
ATOM 2792 C CA . ASN A 1 340 ? -2.374 2.371 50.812 1.00 81.56 340 ASN A CA 1
ATOM 2793 C C . ASN A 1 340 ? -1.019 2.878 50.299 1.00 81.56 340 ASN A C 1
ATOM 2795 O O . ASN A 1 340 ? -0.124 3.125 51.100 1.00 81.56 340 ASN A O 1
ATOM 2799 N N . ASN A 1 341 ? -0.855 3.044 48.978 1.00 85.12 341 ASN A N 1
ATOM 2800 C CA . ASN A 1 341 ? 0.470 3.266 48.382 1.00 85.12 341 ASN A CA 1
ATOM 2801 C C . ASN A 1 341 ? 0.618 4.565 47.577 1.00 85.12 341 ASN A C 1
ATOM 2803 O O . ASN A 1 341 ? 1.733 4.878 47.155 1.00 85.12 341 ASN A O 1
ATOM 2807 N N . LYS A 1 342 ? -0.467 5.290 47.268 1.00 87.44 342 LYS A N 1
ATOM 2808 C CA . LYS A 1 342 ? -0.414 6.433 46.332 1.00 87.44 342 LYS A CA 1
ATOM 2809 C C . LYS A 1 342 ? -1.059 7.705 46.857 1.00 87.44 342 LYS A C 1
ATOM 2811 O O . LYS A 1 342 ? -0.498 8.777 46.651 1.00 87.44 342 LYS A O 1
ATOM 2816 N N . ILE A 1 343 ? -2.229 7.612 47.479 1.00 86.31 343 ILE A N 1
ATOM 2817 C CA . ILE A 1 343 ? -2.992 8.787 47.901 1.00 86.31 343 ILE A CA 1
ATOM 2818 C C . ILE A 1 343 ? -3.796 8.481 49.166 1.00 86.31 343 ILE A C 1
ATOM 2820 O O . ILE A 1 343 ? -4.422 7.433 49.221 1.00 86.31 343 ILE A O 1
ATOM 2824 N N . PRO A 1 344 ? -3.839 9.375 50.169 1.00 89.38 344 PRO A N 1
ATOM 2825 C CA . PRO A 1 344 ? -4.696 9.177 51.332 1.00 89.38 344 PRO A CA 1
ATOM 2826 C C . PRO A 1 344 ? -6.172 9.042 50.941 1.00 89.38 344 PRO A C 1
ATOM 2828 O O . PRO A 1 344 ? -6.651 9.766 50.065 1.00 89.38 344 PRO A O 1
ATOM 2831 N N . GLN A 1 345 ? -6.902 8.168 51.635 1.00 87.12 345 GLN A N 1
ATOM 2832 C CA . GLN A 1 345 ? -8.318 7.893 51.375 1.00 87.12 345 GLN A CA 1
ATOM 2833 C C . GLN A 1 345 ? -9.176 9.165 51.352 1.00 87.12 345 GLN A C 1
ATOM 2835 O O . GLN A 1 345 ? -9.917 9.375 50.397 1.00 87.12 345 GLN A O 1
ATOM 2840 N N . SER A 1 346 ? -9.038 10.041 52.351 1.00 86.44 346 SER A N 1
ATOM 2841 C CA . SER A 1 346 ? -9.804 11.293 52.431 1.00 86.44 346 SER A CA 1
ATOM 2842 C C . SER A 1 346 ? -9.607 12.171 51.195 1.00 86.44 346 SER A C 1
ATOM 2844 O O . SER A 1 346 ? -10.570 12.665 50.617 1.00 86.44 346 SER A O 1
ATOM 2846 N N . ARG A 1 347 ? -8.362 12.298 50.725 1.00 88.12 347 ARG A N 1
ATOM 2847 C CA . ARG A 1 347 ? -8.033 13.090 49.537 1.00 88.12 347 ARG A CA 1
ATOM 2848 C C . ARG A 1 347 ? -8.544 12.447 48.250 1.00 88.12 347 ARG A C 1
ATOM 2850 O O . ARG A 1 347 ? -8.919 13.165 47.329 1.00 88.12 347 ARG A O 1
ATOM 2857 N N . LEU A 1 348 ? -8.568 11.117 48.183 1.00 87.31 348 LEU A N 1
ATOM 2858 C CA . LEU A 1 348 ? -9.149 10.392 47.056 1.00 87.31 348 LEU A CA 1
ATOM 2859 C C . LEU A 1 348 ? -10.670 10.583 46.985 1.00 87.31 348 LEU A C 1
ATOM 2861 O O . LEU A 1 348 ? -11.182 10.849 45.903 1.00 87.31 348 LEU A O 1
ATOM 2865 N N . VAL A 1 349 ? -11.370 10.504 48.122 1.00 87.94 349 VAL A N 1
ATOM 2866 C CA . VAL A 1 349 ? -12.822 10.739 48.208 1.00 87.94 349 VAL A CA 1
ATOM 2867 C C . VAL A 1 349 ? -13.172 12.146 47.720 1.00 87.94 349 VAL A C 1
ATOM 2869 O O . VAL A 1 349 ? -14.035 12.284 46.856 1.00 87.94 349 VAL A O 1
ATOM 2872 N N . THR A 1 350 ? -12.459 13.175 48.193 1.00 87.38 350 THR A N 1
ATOM 2873 C CA . THR A 1 350 ? -12.677 14.562 47.746 1.00 87.38 350 THR A CA 1
ATOM 2874 C C . THR A 1 350 ? -12.449 14.720 46.243 1.00 87.38 350 THR A C 1
ATOM 2876 O O . THR A 1 350 ? -13.303 15.257 45.551 1.00 87.38 350 THR A O 1
ATOM 2879 N N . LEU A 1 351 ? -11.346 14.183 45.706 1.00 87.19 351 LEU A N 1
ATOM 2880 C CA . LEU A 1 351 ? -11.051 14.275 44.270 1.00 87.19 351 LEU A CA 1
ATOM 2881 C C . LEU A 1 351 ? -12.102 13.581 43.397 1.00 87.19 351 LEU A C 1
ATOM 2883 O O . LEU A 1 351 ? -12.404 14.060 42.305 1.00 87.19 351 LEU A O 1
ATOM 2887 N N . ILE A 1 352 ? -12.633 12.442 43.851 1.00 86.75 352 ILE A N 1
ATOM 2888 C CA . ILE A 1 352 ? -13.712 11.738 43.153 1.00 86.75 352 ILE A CA 1
ATOM 2889 C C . ILE A 1 352 ? -14.982 12.593 43.160 1.00 86.75 352 ILE A C 1
ATOM 2891 O O . ILE A 1 352 ? -15.579 12.768 42.098 1.00 86.75 352 ILE A O 1
ATOM 2895 N N . GLY A 1 353 ? -15.356 13.146 44.318 1.00 87.31 353 GLY A N 1
ATOM 2896 C CA . GLY A 1 353 ? -16.506 14.044 44.458 1.00 87.31 353 GLY A CA 1
ATOM 2897 C C . GLY A 1 353 ? -16.412 15.243 43.514 1.00 87.31 353 GLY A C 1
ATOM 2898 O O . GLY A 1 353 ? -17.248 15.383 42.621 1.00 87.31 353 GLY A O 1
ATOM 2899 N N . ASP A 1 354 ? -15.333 16.022 43.622 1.00 88.69 354 ASP A N 1
ATOM 2900 C CA . ASP A 1 354 ? -15.107 17.229 42.816 1.00 88.69 354 ASP A CA 1
ATOM 2901 C C . ASP A 1 354 ? -15.152 16.931 41.309 1.00 88.69 354 ASP A C 1
ATOM 2903 O O . ASP A 1 354 ? -15.724 17.681 40.513 1.00 88.69 354 ASP A O 1
ATOM 2907 N N . HIS A 1 355 ? -14.546 15.817 40.881 1.00 86.62 355 HIS A N 1
ATOM 2908 C CA . HIS A 1 355 ? -14.486 15.479 39.462 1.00 86.62 355 HIS A CA 1
ATOM 2909 C C . HIS A 1 355 ? -15.846 15.053 38.897 1.00 86.62 355 HIS A C 1
ATOM 2911 O O . HIS A 1 355 ? -16.159 15.360 37.741 1.00 86.62 355 HIS A O 1
ATOM 2917 N N . LEU A 1 356 ? -16.648 14.344 39.693 1.00 87.19 356 LEU A N 1
ATOM 2918 C CA . LEU A 1 356 ? -17.994 13.929 39.309 1.00 87.19 356 LEU A CA 1
ATOM 2919 C C . LEU A 1 356 ? -18.949 15.129 39.252 1.00 87.19 356 LEU A C 1
ATOM 2921 O O . LEU A 1 356 ? -19.645 15.281 38.246 1.00 87.19 356 LEU A O 1
ATOM 2925 N N . GLU A 1 357 ? -18.913 16.019 40.248 1.00 86.56 357 GLU A N 1
ATOM 2926 C CA . GLU A 1 357 ? -19.708 17.256 40.246 1.00 86.56 357 GLU A CA 1
ATOM 2927 C C . GLU A 1 357 ? -19.368 18.141 39.042 1.00 86.56 357 GLU A C 1
ATOM 2929 O O . GLU A 1 357 ? -20.257 18.584 38.308 1.00 86.56 357 GLU A O 1
ATOM 2934 N N . MET A 1 358 ? -18.073 18.338 38.768 1.00 85.25 358 MET A N 1
ATOM 2935 C CA . MET A 1 358 ? -17.632 19.150 37.633 1.00 85.25 358 MET A CA 1
ATOM 2936 C C . MET A 1 358 ? -18.122 18.577 36.293 1.00 85.25 358 MET A C 1
ATOM 2938 O O . MET A 1 358 ? -18.557 19.331 35.418 1.00 85.25 358 MET A O 1
ATOM 2942 N N . ARG A 1 359 ? -18.087 17.248 36.115 1.00 83.00 359 ARG A N 1
ATOM 2943 C CA . ARG A 1 359 ? -18.604 16.596 34.897 1.00 83.00 359 ARG A CA 1
ATOM 2944 C C . ARG A 1 359 ? -20.113 16.731 34.758 1.00 83.00 359 ARG A C 1
ATOM 2946 O O . ARG A 1 359 ? -20.588 16.962 33.646 1.00 83.00 359 ARG A O 1
ATOM 2953 N N . LEU A 1 360 ? -20.856 16.589 35.853 1.00 82.62 360 LEU A N 1
ATOM 2954 C CA . LEU A 1 360 ? -22.306 16.758 35.850 1.00 82.62 360 LEU A CA 1
ATOM 2955 C C . LEU A 1 360 ? -22.680 18.169 35.377 1.00 82.62 360 LEU A C 1
ATOM 2957 O O . LEU A 1 360 ? -23.518 18.330 34.490 1.00 82.62 360 LEU A O 1
ATOM 2961 N N . LEU A 1 361 ? -21.993 19.185 35.903 1.00 79.38 361 LEU A N 1
ATOM 2962 C CA . LEU A 1 361 ? -22.228 20.586 35.560 1.00 79.38 361 LEU A CA 1
ATOM 2963 C C . LEU A 1 361 ? -21.897 20.886 34.088 1.00 79.38 361 LEU A C 1
ATOM 2965 O O . LEU A 1 361 ? -22.678 21.546 33.401 1.00 79.38 361 LEU A O 1
ATOM 2969 N N . GLN A 1 362 ? -20.793 20.336 33.568 1.00 80.19 362 GLN A N 1
ATOM 2970 C CA . GLN A 1 362 ? -20.445 20.433 32.144 1.00 80.19 362 GLN A CA 1
ATOM 2971 C C . GLN A 1 362 ? -21.497 19.785 31.233 1.00 80.19 362 GLN A C 1
ATOM 2973 O O . GLN A 1 362 ? -21.849 20.360 30.202 1.00 80.19 362 GLN A O 1
ATOM 2978 N N . LEU A 1 363 ? -22.019 18.613 31.606 1.00 77.50 363 LEU A N 1
ATOM 2979 C CA . LEU A 1 363 ? -23.047 17.916 30.832 1.00 77.50 363 LEU A CA 1
ATOM 2980 C C . LEU A 1 363 ? -24.350 18.723 30.781 1.00 77.50 363 LEU A C 1
ATOM 2982 O O . LEU A 1 363 ? -24.938 18.880 29.713 1.00 77.50 363 LEU A O 1
ATOM 2986 N N . ILE A 1 364 ? -24.777 19.277 31.918 1.00 78.25 364 ILE A N 1
ATOM 2987 C CA . ILE A 1 364 ? -25.969 20.130 31.999 1.00 78.25 364 ILE A CA 1
ATOM 2988 C C . ILE A 1 364 ? -25.799 21.370 31.116 1.00 78.25 364 ILE A C 1
ATOM 2990 O O . ILE A 1 364 ? -26.699 21.692 30.339 1.00 78.25 364 ILE A O 1
ATOM 2994 N N . LEU A 1 365 ? -24.636 22.029 31.170 1.00 76.31 365 LEU A N 1
ATOM 2995 C CA . LEU A 1 365 ? -24.337 23.189 30.328 1.00 76.31 365 LEU A CA 1
ATOM 2996 C C . LEU A 1 365 ? -24.408 22.837 28.833 1.00 76.31 365 LEU A C 1
ATOM 2998 O O . LEU A 1 365 ? -24.997 23.581 28.052 1.00 76.31 365 LEU A O 1
ATOM 3002 N N . ALA A 1 366 ? -23.862 21.683 28.439 1.00 74.50 366 ALA A N 1
ATOM 3003 C CA . ALA A 1 366 ? -23.912 21.200 27.061 1.00 74.50 366 ALA A CA 1
ATOM 3004 C C . ALA A 1 366 ? -25.351 20.911 26.595 1.00 74.50 366 ALA A C 1
ATOM 3006 O O . ALA A 1 366 ? -25.723 21.290 25.485 1.00 74.50 366 ALA A O 1
ATOM 3007 N N . ILE A 1 367 ? -26.181 20.303 27.451 1.00 73.00 367 ILE A N 1
ATOM 3008 C CA . ILE A 1 367 ? -27.601 20.050 27.159 1.00 73.00 367 ILE A CA 1
ATOM 3009 C C . ILE A 1 367 ? -28.360 21.372 26.987 1.00 73.00 367 ILE A C 1
ATOM 3011 O O . ILE A 1 367 ? -29.135 21.510 26.039 1.00 73.00 367 ILE A O 1
ATOM 3015 N N . ILE A 1 368 ? -28.121 22.358 27.857 1.00 70.81 368 ILE A N 1
ATOM 3016 C CA . ILE A 1 368 ? -28.748 23.683 27.764 1.00 70.81 368 ILE A CA 1
ATOM 3017 C C . ILE A 1 368 ? -28.333 24.381 26.464 1.00 70.81 368 ILE A C 1
ATOM 3019 O O . ILE A 1 368 ? -29.200 24.828 25.718 1.00 70.81 368 ILE A O 1
ATOM 3023 N N . LEU A 1 369 ? -27.035 24.414 26.147 1.00 63.50 369 LEU A N 1
ATOM 3024 C CA . LEU A 1 369 ? -26.527 25.022 24.912 1.00 63.50 369 LEU A CA 1
ATOM 3025 C C . LEU A 1 369 ? -27.079 24.335 23.654 1.00 63.50 369 LEU A C 1
ATOM 3027 O O . LEU A 1 369 ? -27.376 25.016 22.678 1.00 63.50 369 LEU A O 1
ATOM 3031 N N . SER A 1 370 ? -27.288 23.015 23.688 1.00 61.56 370 SER A N 1
ATOM 3032 C CA . SER A 1 370 ? -27.869 22.256 22.568 1.00 61.56 370 SER A CA 1
ATOM 3033 C C . SER A 1 370 ? -29.363 22.500 22.328 1.00 61.56 370 SER A C 1
ATOM 3035 O O . SER A 1 370 ? -29.872 22.100 21.291 1.00 61.56 370 SER A O 1
ATOM 3037 N N . ARG A 1 371 ? -30.074 23.126 23.277 1.00 56.38 371 ARG A N 1
ATOM 3038 C CA . ARG A 1 371 ? -31.487 23.520 23.127 1.00 56.38 371 ARG A CA 1
ATOM 3039 C C . ARG A 1 371 ? -31.670 24.983 22.711 1.00 56.38 371 ARG A C 1
ATOM 3041 O O . ARG A 1 371 ? -32.802 25.395 22.477 1.00 56.38 371 ARG A O 1
ATOM 3048 N N . VAL A 1 372 ? -30.590 25.767 22.687 1.00 52.69 372 VAL A N 1
ATOM 3049 C CA . VAL A 1 372 ? -30.592 27.203 22.338 1.00 52.69 372 VAL A CA 1
ATOM 3050 C C . VAL A 1 372 ? -30.181 27.439 20.871 1.00 52.69 372 VAL A C 1
ATOM 3052 O O . VAL A 1 372 ? -30.350 28.544 20.361 1.00 52.69 372 VAL A O 1
ATOM 3055 N N . TYR A 1 373 ? -29.720 26.396 20.177 1.00 41.19 373 TYR A N 1
ATOM 3056 C CA . TYR A 1 373 ? -29.562 26.325 18.720 1.00 41.19 373 TYR A CA 1
ATOM 3057 C C . TYR A 1 373 ? -30.558 25.318 18.152 1.00 41.19 373 TYR A C 1
ATOM 3059 O O . TYR A 1 373 ? -31.000 25.531 17.001 1.00 41.19 373 TYR A O 1
#

Foldseek 3Di:
DDPVVVLVLVLQLLLQLQLLVLLCLQVQHDDPVVLSNVLSVQLSVQLVVCPVVDDQQLLVSVVSSLVSSLVSCVVPDDDPQFDSSLSSLLSNLVSLVLLVVLLVVLVVVCVVVVDPDPSVSSVSSSVSSVVVSVVVCVDPCRVRHHPLRRHPPPNLPVSLVSSLVSLVSVLVSSLVSGDPVCNVVSVVVSVVVNVVSVVVSVVSVVVVVVVVVVVVVVVVVVVVVVVVVVVVVVLVVVLVVQLVVLCVVLVVVVVVLVVVVVVCVVVPDDDPVVVVSVVSVVVSVVVSVVSNVVSPPDPQADDLVDPLQSVLLVVLCVVCVVVVHHDDDDDDDNVVCCCVPPHPPVVVSVVVNVVSVVVVVVVVVVVVVVVVD

Secondary structure (DSSP, 8-state):
--HHHHHHHHHHHHHHHHHHHHHHHHTT----HHHHHHHHHHHHHHHHHHHHHS-S-HHHHHHHHHHHHHHHHHHH---TTS-HHHHHHHHHHHHHHHHHHHHHHHHHHHHHHT---HHHHHHHHHHHHHHHHHHHHHSHHHHT--GGGT-TTT-HHHHHHHHHHHHHHHHHHHHHHS-HHHHHHHHHHHHHHHHHHHHHHHHHHHHHHHHHHHHHHHHHHHHHHHHHHHHHHHHHHHHHHHHHHHHHHHHHHHHHHHHHHHHHHHHT--SHHHHHHHHHHHHHHHHHHHHHHHH-----PPP-S-HHHHHHHHHHHHHHHHTT--------S-HHHHHHHTS-HHHHHHHHHHHHHHHHHHHHHHHHHHTT-

Radius of gyration: 41.23 Å; chains: 1; bounding box: 110×47×99 Å

pLDDT: mean 79.22, std 9.44, range [41.19, 95.0]